Protein AF-A0A2N1D5E2-F1 (afdb_monomer)

Solvent-accessible surface area (backbone atoms only — not comparable to full-atom values): 12324 Å² total; per-residue (Å²): 135,84,84,81,78,77,74,75,80,72,68,40,68,62,44,32,48,41,48,74,71,46,48,61,67,73,67,53,55,64,90,32,39,70,42,97,81,56,65,83,73,91,59,52,59,43,38,60,72,61,19,52,58,55,44,52,80,39,30,37,74,66,47,43,50,51,48,55,51,51,51,53,50,51,50,48,28,70,73,66,73,57,79,89,82,89,76,57,68,72,57,53,54,50,51,50,56,49,26,61,74,47,69,44,62,99,81,50,61,67,56,52,50,55,49,64,75,59,52,77,86,43,64,81,74,39,76,84,46,58,87,72,62,72,70,82,72,92,68,55,75,71,55,49,52,55,49,53,49,41,68,35,58,89,37,60,67,63,44,52,51,51,50,51,52,53,51,48,53,49,51,50,38,51,50,56,61,61,70,54,86,60,104,63,95,44,72,66,59,49,49,51,45,48,48,56,52,50,34,57,74,70,74,99

Foldseek 3Di:
DDPPPPPPQFFDPLLLVCVVVVVLVVLADLVFFPDDPSDQDDADSGHVVRRLVSRVVTGDPVSSVRSVVVSVVSVVCVVLVDDDDDDDPVVLVVLQVLCVLLVPPNPPSLLSVVLVVDDPVCVVVCPVPPVVPPPPRSDDPVSVVSSVCSVCVVPVVVVVVVVVLVVVLVVQLVVQVVVPPDDDPDPVSSVVSSVVSVCVVVVD

Secondary structure (DSSP, 8-state):
------------HHHHHHHHTTHHHHH--GGGB-STTSPPPP--SS-HHHHHHHHHTTB-HHHHHHHHHHHHHHHHHHHHT-------HHHHHHHHHHHHHHT--TT-HHHHHHHHHS-GGGTTTGGGTTTT--------HHHHHHHHHHHGGG-HHHHHHHHHHHHHHHHHHHHHHHH--SS---HHHHHHHHHHHHHHHHT-

Structure (mmCIF, N/CA/C/O backbone):
data_AF-A0A2N1D5E2-F1
#
_entry.id   AF-A0A2N1D5E2-F1
#
loop_
_atom_site.group_PDB
_atom_site.id
_atom_site.type_symbol
_atom_site.label_atom_id
_atom_site.label_alt_id
_atom_site.label_comp_id
_atom_site.label_asym_id
_atom_site.label_entity_id
_atom_site.label_seq_id
_atom_site.pdbx_PDB_ins_code
_atom_site.Cartn_x
_atom_site.Cartn_y
_atom_site.Cartn_z
_atom_site.occupancy
_atom_site.B_iso_or_equiv
_atom_site.auth_seq_id
_atom_site.auth_comp_id
_atom_site.auth_asym_id
_atom_site.auth_atom_id
_atom_site.pdbx_PDB_model_num
ATOM 1 N N . MET A 1 1 ? -13.983 37.465 -26.933 1.00 38.09 1 MET A N 1
ATOM 2 C CA . MET A 1 1 ? -12.553 37.170 -26.693 1.00 38.09 1 MET A CA 1
ATOM 3 C C . MET A 1 1 ? -12.447 35.845 -25.957 1.00 38.09 1 MET A C 1
ATOM 5 O O . MET A 1 1 ? -13.059 35.693 -24.906 1.00 38.09 1 MET A O 1
ATOM 9 N N . ALA A 1 2 ? -11.779 34.861 -26.558 1.00 36.16 2 ALA A N 1
ATOM 10 C CA . ALA A 1 2 ? -11.662 33.508 -26.023 1.00 36.16 2 ALA A CA 1
ATOM 11 C C . ALA A 1 2 ? -10.785 33.489 -24.758 1.00 36.16 2 ALA A C 1
ATOM 13 O O . ALA A 1 2 ? -9.672 34.011 -24.764 1.00 36.16 2 ALA A O 1
ATOM 14 N N . LYS A 1 3 ? -11.278 32.878 -23.674 1.00 36.03 3 LYS A N 1
ATOM 15 C CA . LYS A 1 3 ? -10.482 32.593 -22.473 1.00 36.03 3 LYS A CA 1
ATOM 16 C C . LYS A 1 3 ? -9.485 31.477 -22.799 1.00 36.03 3 LYS A C 1
ATOM 18 O O . LYS A 1 3 ? -9.843 30.304 -22.789 1.00 36.03 3 LYS A O 1
ATOM 23 N N . SER A 1 4 ? -8.240 31.851 -23.082 1.00 40.06 4 SER A N 1
ATOM 24 C CA . SER A 1 4 ? -7.101 30.931 -23.069 1.00 40.06 4 SER A CA 1
ATOM 25 C C . SER A 1 4 ? -6.820 30.520 -21.623 1.00 40.06 4 SER A C 1
ATOM 27 O O . SER A 1 4 ? -6.159 31.235 -20.877 1.00 40.06 4 SER A O 1
ATOM 29 N N . THR A 1 5 ? -7.360 29.383 -21.191 1.00 40.47 5 THR A N 1
ATOM 30 C CA . THR A 1 5 ? -6.915 28.715 -19.963 1.00 40.47 5 THR A CA 1
ATOM 31 C C . THR A 1 5 ? -5.801 27.734 -20.311 1.00 40.47 5 THR A C 1
ATOM 33 O O . THR A 1 5 ? -6.001 26.518 -20.293 1.00 40.47 5 THR A O 1
ATOM 36 N N . SER A 1 6 ? -4.615 28.240 -20.638 1.00 41.59 6 SER A N 1
ATOM 37 C CA . SER A 1 6 ? -3.401 27.433 -20.553 1.00 41.59 6 SER A CA 1
ATOM 38 C C . SER A 1 6 ? -3.083 27.250 -19.070 1.00 41.59 6 SER A C 1
ATOM 40 O O . SER A 1 6 ? -2.433 28.091 -18.459 1.00 41.59 6 SER A O 1
ATOM 42 N N . LYS A 1 7 ? -3.594 26.173 -18.454 1.00 49.06 7 LYS A N 1
ATOM 43 C CA . LYS A 1 7 ? -3.063 25.696 -17.170 1.00 49.06 7 LYS A CA 1
ATOM 44 C C . LYS A 1 7 ? -1.579 25.415 -17.397 1.00 49.06 7 LYS A C 1
ATOM 46 O O . LYS A 1 7 ? -1.256 24.415 -18.038 1.00 49.06 7 LYS A O 1
ATOM 51 N N . GLU A 1 8 ? -0.707 26.302 -16.926 1.00 53.00 8 GLU A N 1
ATOM 52 C CA . GLU A 1 8 ? 0.729 26.040 -16.881 1.00 53.00 8 GLU A CA 1
ATOM 53 C C . GLU A 1 8 ? 0.934 24.694 -16.189 1.00 53.00 8 GLU A C 1
ATOM 55 O O . GLU A 1 8 ? 0.431 24.443 -15.089 1.00 53.00 8 GLU A O 1
ATOM 60 N N . ALA A 1 9 ? 1.569 23.767 -16.902 1.00 59.75 9 ALA A N 1
ATOM 61 C CA . ALA A 1 9 ? 1.850 22.456 -16.356 1.00 59.75 9 ALA A CA 1
ATOM 62 C C . ALA A 1 9 ? 2.836 22.654 -15.205 1.00 59.75 9 ALA A C 1
ATOM 64 O O . ALA A 1 9 ? 3.948 23.115 -15.431 1.00 59.75 9 ALA A O 1
ATOM 65 N N . GLN A 1 10 ? 2.433 22.337 -13.976 1.00 72.75 10 GLN A N 1
ATOM 66 C CA . GLN A 1 10 ? 3.369 22.328 -12.857 1.00 72.75 10 GLN A CA 1
ATOM 67 C C . GLN A 1 10 ? 4.341 21.143 -12.994 1.00 72.75 10 GLN A C 1
ATOM 69 O O . GLN A 1 10 ? 3.924 20.065 -13.443 1.00 72.75 10 GLN A O 1
ATOM 74 N N . PRO A 1 11 ? 5.620 21.322 -12.618 1.00 76.94 11 PRO A N 1
ATOM 75 C CA . PRO A 1 11 ? 6.599 20.243 -12.617 1.00 76.94 11 PRO A CA 1
ATOM 76 C C . PRO A 1 11 ? 6.187 19.150 -11.620 1.00 76.94 11 PRO A C 1
ATOM 78 O O . PRO A 1 11 ? 5.789 19.438 -10.491 1.00 76.94 11 PRO A O 1
ATOM 81 N N . ASP A 1 12 ? 6.267 17.883 -12.034 1.00 83.44 12 ASP A N 1
ATOM 82 C CA . ASP A 1 12 ? 5.942 16.749 -11.159 1.00 83.44 12 ASP A CA 1
ATOM 83 C C . ASP A 1 12 ? 7.207 16.349 -10.386 1.00 83.44 12 ASP A C 1
ATOM 85 O O . ASP A 1 12 ? 8.142 15.786 -10.953 1.00 83.44 12 ASP A O 1
ATOM 89 N N . GLN A 1 13 ? 7.253 16.643 -9.084 1.00 86.25 13 GLN A N 1
ATOM 90 C CA . GLN A 1 13 ? 8.420 16.352 -8.240 1.00 86.25 13 GLN A CA 1
ATOM 91 C C . GLN A 1 13 ? 8.778 14.857 -8.208 1.00 86.25 13 GLN A C 1
ATOM 93 O O . GLN A 1 13 ? 9.954 14.512 -8.094 1.00 86.25 13 GLN A O 1
ATOM 98 N N . HIS A 1 14 ? 7.793 13.960 -8.351 1.00 85.81 14 HIS A N 1
ATOM 99 C CA . HIS A 1 14 ? 8.064 12.525 -8.431 1.00 85.81 14 HIS A CA 1
ATOM 100 C C . HIS A 1 14 ? 8.706 12.150 -9.764 1.00 85.81 14 HIS A C 1
ATOM 102 O O . HIS A 1 14 ? 9.511 11.227 -9.800 1.0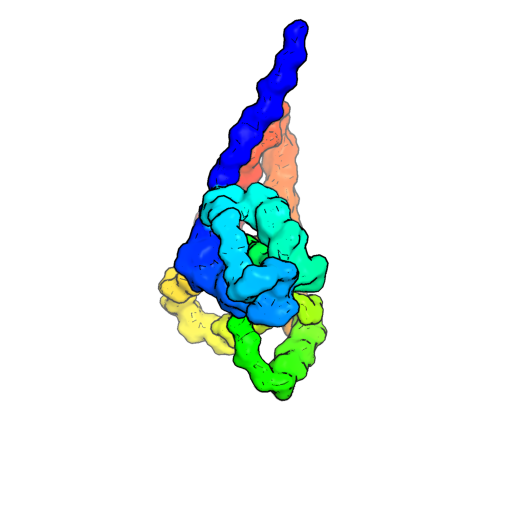0 85.81 14 HIS A O 1
ATOM 108 N N . TRP A 1 15 ? 8.369 12.854 -10.850 1.00 86.62 15 TRP A N 1
ATOM 109 C CA . TRP A 1 15 ? 9.019 12.667 -12.149 1.00 86.62 15 TRP A CA 1
ATOM 110 C C . TRP A 1 15 ? 10.467 13.144 -12.115 1.00 86.62 15 TRP A C 1
ATOM 112 O O . TRP A 1 15 ? 11.345 12.404 -12.538 1.00 86.62 15 TRP A O 1
ATOM 122 N N . VAL A 1 16 ? 10.718 14.323 -11.540 1.00 86.62 16 VAL A N 1
ATOM 123 C CA . VAL A 1 16 ? 12.083 14.847 -11.382 1.00 86.62 16 VAL A CA 1
ATOM 124 C C . VAL A 1 16 ? 12.951 13.838 -10.635 1.00 86.62 16 VAL A C 1
ATOM 126 O O . VAL A 1 16 ? 14.003 13.468 -11.136 1.00 86.62 16 VAL A O 1
ATOM 129 N N . ARG A 1 17 ? 12.483 13.317 -9.492 1.00 85.81 17 ARG A N 1
ATOM 130 C CA . ARG A 1 17 ? 13.213 12.276 -8.748 1.00 85.81 17 ARG A CA 1
ATOM 131 C C . ARG A 1 17 ? 13.391 10.992 -9.557 1.00 85.81 17 ARG A C 1
ATOM 133 O O . ARG A 1 17 ? 14.492 10.473 -9.618 1.00 85.81 17 ARG A O 1
ATOM 140 N N . PHE A 1 18 ? 12.349 10.529 -10.245 1.00 86.44 18 PHE A N 1
ATOM 141 C CA . PHE A 1 18 ? 12.419 9.334 -11.091 1.00 86.44 18 PHE A CA 1
ATOM 142 C C . PHE A 1 18 ? 13.479 9.444 -12.202 1.00 86.44 18 PHE A C 1
ATOM 144 O O . PHE A 1 18 ? 14.139 8.456 -12.519 1.00 86.44 18 PHE A O 1
ATOM 151 N N . VAL A 1 19 ? 13.651 10.636 -12.780 1.00 87.19 19 VAL A N 1
ATOM 152 C CA . VAL A 1 19 ? 14.685 10.924 -13.784 1.00 87.19 19 VAL A CA 1
ATOM 153 C C . VAL A 1 19 ? 16.063 11.061 -13.134 1.00 87.19 19 VAL A C 1
ATOM 155 O O . VAL A 1 19 ? 17.008 10.434 -13.596 1.00 87.19 19 VAL A O 1
ATOM 158 N N . THR A 1 20 ? 16.185 11.821 -12.041 1.00 86.44 20 THR A N 1
ATOM 159 C CA . THR A 1 20 ? 17.458 12.001 -11.318 1.00 86.44 20 THR A CA 1
ATOM 160 C C . THR A 1 20 ? 18.017 10.680 -10.783 1.00 86.44 20 THR A C 1
ATOM 162 O O . THR A 1 20 ? 19.227 10.476 -10.805 1.00 86.44 20 THR A O 1
ATOM 165 N N . ASP A 1 21 ? 17.147 9.759 -10.364 1.00 85.75 21 ASP A N 1
ATOM 166 C CA . ASP A 1 21 ? 17.510 8.416 -9.897 1.00 85.75 21 ASP A CA 1
ATOM 167 C C . ASP A 1 21 ? 17.947 7.477 -11.053 1.00 85.75 21 ASP A C 1
ATOM 169 O O . ASP A 1 21 ? 18.220 6.295 -10.824 1.00 85.75 21 ASP A O 1
ATOM 173 N N . GLY A 1 22 ? 17.975 7.959 -12.304 1.00 83.94 22 GLY A N 1
ATOM 174 C CA . GLY A 1 22 ? 18.380 7.196 -13.492 1.00 83.94 22 GLY A CA 1
ATOM 175 C C . GLY A 1 22 ? 17.428 6.049 -13.848 1.00 83.94 22 GLY A C 1
ATOM 176 O O . GLY A 1 22 ? 17.819 5.057 -14.472 1.00 83.94 22 GLY A O 1
ATOM 177 N N . LEU A 1 23 ? 16.170 6.114 -13.393 1.00 85.19 23 LEU A N 1
ATOM 178 C CA . LEU A 1 23 ? 15.225 5.009 -13.560 1.00 85.19 23 LEU A CA 1
ATOM 179 C C . LEU A 1 23 ? 14.693 4.910 -14.992 1.00 85.19 23 LEU A C 1
ATOM 181 O O . LEU A 1 23 ? 14.282 3.827 -15.406 1.00 85.19 23 LEU A O 1
ATOM 185 N N . VAL A 1 24 ? 14.709 6.002 -15.758 1.00 83.06 24 VAL A N 1
ATOM 186 C CA . VAL A 1 24 ? 14.301 5.989 -17.170 1.00 83.06 24 VAL A CA 1
ATOM 187 C C . VAL A 1 24 ? 15.263 5.123 -17.980 1.00 83.06 24 VAL A C 1
ATOM 189 O O . VAL A 1 24 ? 14.832 4.187 -18.651 1.00 83.06 24 VAL A O 1
ATOM 192 N N . GLU A 1 25 ? 16.559 5.372 -17.828 1.00 83.38 25 GLU A N 1
ATOM 193 C CA . GLU A 1 25 ? 17.650 4.660 -18.488 1.00 83.38 25 GLU A CA 1
ATOM 194 C C . GLU A 1 25 ? 17.711 3.200 -18.027 1.00 83.38 25 GLU A C 1
ATOM 196 O O . GLU A 1 25 ? 17.915 2.298 -18.832 1.00 83.38 25 GLU A O 1
ATOM 201 N N . LYS A 1 26 ? 17.442 2.935 -16.743 1.00 84.75 26 LYS A N 1
ATOM 202 C CA . LYS A 1 26 ? 17.396 1.572 -16.193 1.00 84.75 26 LYS A CA 1
ATOM 203 C C . LYS A 1 26 ? 16.292 0.697 -16.801 1.00 84.75 26 LYS A C 1
ATOM 205 O O . LYS A 1 26 ? 16.431 -0.527 -16.834 1.00 84.75 26 LYS A O 1
ATOM 210 N N . TYR A 1 27 ? 15.158 1.281 -17.192 1.00 83.38 27 TYR A N 1
ATOM 211 C CA . TYR A 1 27 ? 13.982 0.524 -17.646 1.00 83.38 27 TYR A CA 1
ATOM 212 C C . TYR A 1 27 ? 13.840 0.415 -19.167 1.00 83.38 27 TYR A C 1
ATOM 214 O O . TYR A 1 27 ? 12.961 -0.322 -19.626 1.00 83.38 27 TYR A O 1
ATOM 222 N N . ILE A 1 28 ? 14.682 1.110 -19.928 1.00 82.88 28 ILE A N 1
ATOM 223 C CA . ILE A 1 28 ? 14.738 1.041 -21.389 1.00 82.88 28 ILE A CA 1
ATOM 224 C C . ILE A 1 28 ? 15.921 0.149 -21.775 1.00 82.88 28 ILE A C 1
ATOM 226 O O . ILE A 1 28 ? 17.047 0.394 -21.352 1.00 82.88 28 ILE A O 1
ATOM 230 N N . LYS A 1 29 ? 15.678 -0.904 -22.561 1.00 81.31 29 LYS A N 1
ATOM 231 C CA . LYS A 1 29 ? 16.754 -1.717 -23.146 1.00 81.31 29 LYS A CA 1
ATOM 232 C C . LYS A 1 29 ? 17.204 -1.116 -24.476 1.00 81.31 29 LYS A C 1
ATOM 234 O O . LYS A 1 29 ? 16.457 -0.376 -25.103 1.00 81.31 29 LYS A O 1
ATOM 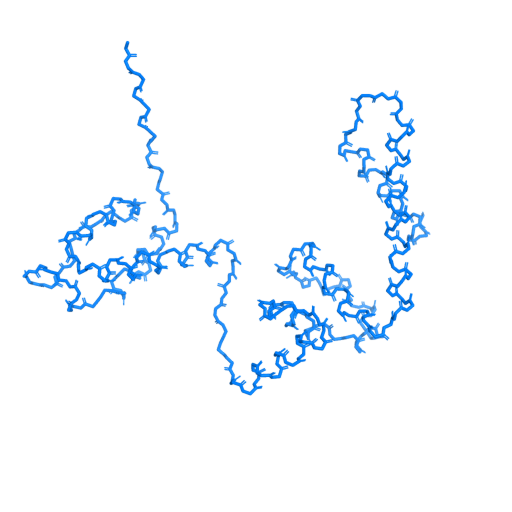239 N N . ILE A 1 30 ? 18.393 -1.489 -24.940 1.00 75.31 30 ILE A N 1
ATOM 240 C CA . ILE A 1 30 ? 18.907 -1.045 -26.245 1.00 75.31 30 ILE A CA 1
ATOM 241 C C . ILE A 1 30 ? 17.961 -1.488 -27.377 1.00 75.31 30 ILE A C 1
ATOM 243 O O . ILE A 1 30 ? 17.612 -0.678 -28.229 1.00 75.31 30 ILE A O 1
ATOM 247 N N . ASP A 1 31 ? 17.435 -2.716 -27.304 1.00 80.06 31 ASP A N 1
ATOM 248 C CA . ASP A 1 31 ? 16.474 -3.274 -28.276 1.00 80.06 31 ASP A CA 1
ATOM 249 C C . ASP A 1 31 ? 15.112 -2.556 -28.296 1.00 80.06 31 ASP A C 1
ATOM 251 O O . ASP A 1 31 ? 14.294 -2.765 -29.190 1.00 80.06 31 ASP A O 1
ATOM 255 N N . ASP A 1 32 ? 14.828 -1.732 -27.285 1.00 80.62 32 ASP A N 1
ATOM 256 C CA . ASP A 1 32 ? 13.575 -0.991 -27.184 1.00 80.62 32 ASP A CA 1
ATOM 257 C C . ASP A 1 32 ? 13.604 0.343 -27.946 1.00 80.62 32 ASP A C 1
ATOM 259 O O . ASP A 1 32 ? 12.577 1.028 -28.007 1.00 80.62 32 ASP A O 1
ATOM 263 N N . ILE A 1 33 ? 14.761 0.736 -28.481 1.00 82.31 33 ILE A N 1
ATOM 264 C CA . ILE A 1 33 ? 14.997 2.038 -29.102 1.00 82.31 33 ILE A CA 1
ATOM 265 C C . ILE A 1 33 ? 14.859 1.903 -30.620 1.00 82.31 33 ILE A C 1
ATOM 267 O O . ILE A 1 33 ? 15.524 1.091 -31.252 1.00 82.31 33 ILE A O 1
ATOM 271 N N . LEU A 1 34 ? 13.972 2.711 -31.203 1.00 78.94 34 LEU A N 1
ATOM 272 C CA . LEU A 1 34 ? 13.650 2.693 -32.633 1.00 78.94 34 LEU A CA 1
ATOM 273 C C . LEU A 1 34 ? 14.618 3.533 -33.484 1.00 78.94 34 LEU A C 1
ATOM 275 O O . LEU A 1 34 ? 14.579 3.443 -34.707 1.00 78.94 34 LEU A O 1
ATOM 279 N N . SER A 1 35 ? 15.436 4.389 -32.865 1.00 69.19 35 SER A N 1
ATOM 280 C CA . SER A 1 35 ? 16.397 5.257 -33.553 1.00 69.19 35 SER A CA 1
ATOM 281 C C . SER A 1 35 ? 17.680 4.513 -33.933 1.00 69.19 35 SER A C 1
ATOM 283 O O . SER A 1 35 ? 18.303 3.867 -33.086 1.00 69.19 35 SER A O 1
ATOM 285 N N . ASP A 1 36 ? 18.125 4.696 -35.181 1.00 56.91 36 ASP A N 1
ATOM 286 C CA . ASP A 1 36 ? 19.439 4.251 -35.658 1.00 56.91 36 ASP A CA 1
ATOM 287 C C . ASP A 1 36 ? 20.540 4.890 -34.797 1.00 56.91 36 ASP A C 1
ATOM 289 O O . ASP A 1 36 ? 20.779 6.096 -34.849 1.00 56.91 36 ASP A O 1
ATOM 293 N N . GLY A 1 37 ? 21.164 4.081 -33.938 1.00 61.81 37 GLY A N 1
ATOM 294 C CA . GLY A 1 37 ? 22.191 4.512 -32.983 1.00 61.81 37 GLY A CA 1
ATOM 295 C C . GLY A 1 37 ? 21.894 4.187 -31.517 1.00 61.81 37 GLY A C 1
ATOM 296 O O . GLY A 1 37 ? 22.763 4.399 -30.676 1.00 61.81 37 GLY A O 1
ATOM 297 N N . GLY A 1 38 ? 20.703 3.668 -31.186 1.00 63.47 38 GLY A N 1
ATOM 298 C CA . GLY A 1 38 ? 20.404 3.140 -29.844 1.00 63.47 38 GLY A CA 1
ATOM 299 C C . GLY A 1 38 ? 20.419 4.185 -28.720 1.00 63.47 38 GLY A C 1
ATOM 300 O O . GLY A 1 38 ? 20.527 3.830 -27.549 1.00 63.47 38 GLY A O 1
ATOM 301 N N . ALA A 1 39 ? 20.328 5.475 -29.057 1.00 71.50 39 ALA A N 1
ATOM 302 C CA . ALA A 1 39 ? 20.328 6.572 -28.094 1.00 71.50 39 ALA A CA 1
ATOM 303 C C . ALA A 1 39 ? 18.906 7.084 -27.823 1.00 71.50 39 ALA A C 1
ATOM 305 O O . ALA A 1 39 ? 18.107 7.282 -28.745 1.00 71.50 39 ALA A O 1
ATOM 306 N N . ILE A 1 40 ? 18.607 7.336 -26.545 1.00 75.06 40 ILE A N 1
ATOM 307 C CA . ILE A 1 40 ? 17.348 7.941 -26.102 1.00 75.06 40 ILE A CA 1
ATOM 308 C C . ILE A 1 40 ? 17.389 9.44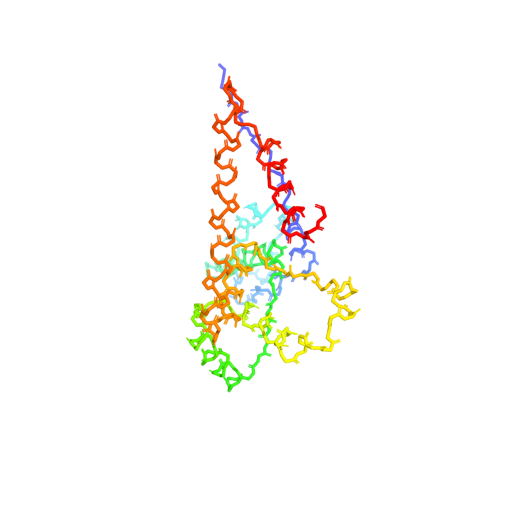0 -26.452 1.00 75.06 40 ILE A C 1
ATOM 310 O O . ILE A 1 40 ? 18.357 10.115 -26.096 1.00 75.06 40 ILE A O 1
ATOM 314 N N . PRO A 1 41 ? 16.366 9.995 -27.127 1.00 78.06 41 PRO A N 1
ATOM 315 C CA . PRO A 1 41 ? 16.337 11.417 -27.447 1.00 78.06 41 PRO A CA 1
ATOM 316 C C . PRO A 1 41 ? 16.229 12.267 -26.174 1.00 78.06 41 PRO A C 1
ATOM 318 O O . PRO A 1 41 ? 15.649 11.816 -25.181 1.00 78.06 41 PRO A O 1
ATOM 321 N N . PRO A 1 42 ? 16.699 13.526 -26.201 1.00 80.19 42 PRO A N 1
ATOM 322 C CA . PRO A 1 42 ? 16.539 14.431 -25.073 1.00 80.19 42 PRO A CA 1
ATOM 323 C C . PRO A 1 42 ? 15.053 14.588 -24.720 1.00 80.19 42 PRO A C 1
ATOM 325 O O . PRO A 1 42 ? 14.209 14.864 -25.576 1.00 80.19 42 PRO A O 1
ATOM 328 N N . TYR A 1 43 ? 14.728 14.397 -23.444 1.00 83.88 43 TYR A N 1
ATOM 329 C CA . TYR A 1 43 ? 13.368 14.463 -22.917 1.00 83.88 43 TYR A CA 1
ATOM 330 C C . TYR A 1 43 ? 13.288 15.435 -21.734 1.00 83.88 43 TYR A C 1
ATOM 332 O O . TYR A 1 43 ? 14.288 15.781 -21.108 1.00 83.88 43 TYR A O 1
ATOM 340 N N . SER A 1 44 ? 12.080 15.909 -21.417 1.00 83.50 44 SER A N 1
ATOM 341 C CA . SER A 1 44 ? 11.893 16.839 -20.298 1.00 83.50 44 SER A CA 1
ATOM 342 C C . SER A 1 44 ? 12.066 16.135 -18.947 1.00 83.50 44 SER A C 1
ATOM 344 O O . SER A 1 44 ? 11.253 15.292 -18.570 1.00 83.50 44 SER A O 1
ATOM 346 N N . GLY A 1 45 ? 13.064 16.536 -18.161 1.00 81.88 45 GLY A N 1
ATOM 347 C CA . GLY A 1 45 ? 13.246 16.039 -16.790 1.00 81.88 45 GLY A CA 1
ATOM 348 C C . GLY A 1 45 ? 12.190 16.532 -15.789 1.00 81.88 45 GLY A C 1
ATOM 349 O O . GLY A 1 45 ? 12.097 16.010 -14.686 1.00 81.88 45 GLY A O 1
ATOM 350 N N . GLN A 1 46 ? 11.370 17.521 -16.159 1.00 82.69 46 GLN A N 1
ATOM 351 C CA . GLN A 1 46 ? 10.430 18.186 -15.244 1.00 82.69 46 GLN A CA 1
ATOM 352 C C . GLN A 1 46 ? 8.961 17.867 -15.546 1.00 82.69 46 GLN A C 1
ATOM 354 O O . GLN A 1 46 ? 8.132 17.817 -14.633 1.00 82.69 46 GLN A O 1
ATOM 359 N N . PHE A 1 47 ? 8.629 17.612 -16.816 1.00 85.31 47 PHE A N 1
ATOM 360 C CA . PHE A 1 47 ? 7.248 17.444 -17.263 1.00 85.31 47 PHE A CA 1
ATOM 361 C C . PHE A 1 47 ? 6.996 16.033 -17.813 1.00 85.31 47 PHE A C 1
ATOM 363 O O . PHE A 1 47 ? 7.260 15.776 -18.992 1.00 85.31 47 PHE A O 1
ATOM 370 N N . PRO A 1 48 ? 6.381 15.123 -17.030 1.00 84.38 48 PRO A N 1
ATOM 371 C CA . PRO A 1 48 ? 6.208 13.725 -17.432 1.00 84.38 48 PRO A CA 1
ATOM 372 C C . PRO A 1 48 ? 5.374 13.569 -18.708 1.00 84.38 48 PRO A C 1
ATOM 374 O O . PRO A 1 48 ? 5.640 12.696 -19.523 1.00 84.38 48 PRO A O 1
ATOM 377 N N . LYS A 1 49 ? 4.369 14.428 -18.934 1.00 84.44 49 LYS A N 1
ATOM 378 C CA . LYS A 1 49 ? 3.540 14.369 -20.153 1.00 84.44 49 LYS A CA 1
ATOM 379 C C . LYS A 1 49 ? 4.324 14.732 -21.414 1.00 84.44 49 LYS A C 1
ATOM 381 O O . LYS A 1 49 ? 4.107 14.119 -22.456 1.00 84.44 49 LYS A O 1
ATOM 386 N N . GLN A 1 50 ? 5.202 15.730 -21.323 1.00 83.19 50 GLN A N 1
ATOM 387 C CA . GLN A 1 50 ? 6.045 16.141 -22.445 1.00 83.19 50 GLN A CA 1
ATOM 388 C C . GLN A 1 50 ? 7.121 15.085 -22.703 1.00 83.19 50 GLN A C 1
ATOM 390 O O . GLN A 1 50 ? 7.277 14.663 -23.843 1.00 83.19 50 GLN A O 1
ATOM 395 N N . ALA A 1 51 ? 7.758 14.581 -21.642 1.00 83.31 51 ALA A N 1
ATOM 396 C CA . ALA A 1 51 ? 8.748 13.513 -21.727 1.00 83.31 51 ALA A CA 1
ATOM 397 C C . ALA A 1 51 ? 8.180 12.218 -22.323 1.00 83.31 51 ALA A C 1
ATOM 399 O O . ALA A 1 51 ? 8.759 11.645 -23.234 1.00 83.31 51 ALA A O 1
ATOM 400 N N . MET A 1 52 ? 7.002 11.770 -21.884 1.00 84.62 52 MET A N 1
ATOM 401 C CA . MET A 1 52 ? 6.374 10.567 -22.444 1.00 84.62 52 MET A CA 1
ATOM 402 C C . MET A 1 52 ? 5.979 10.761 -23.913 1.00 84.62 52 MET A C 1
ATOM 404 O O . MET A 1 52 ? 6.056 9.823 -24.699 1.00 84.62 52 MET A O 1
ATOM 408 N N . LYS A 1 53 ? 5.605 11.982 -24.322 1.00 86.06 53 LYS A N 1
ATOM 409 C CA . LYS A 1 53 ? 5.306 12.286 -25.728 1.00 86.06 53 LYS A CA 1
ATOM 410 C C . LYS A 1 53 ? 6.558 12.214 -26.607 1.00 86.06 53 LYS A C 1
ATOM 412 O O . LYS A 1 53 ? 6.466 11.653 -27.693 1.00 86.06 53 LYS A O 1
ATOM 417 N N . THR A 1 54 ? 7.696 12.745 -26.150 1.00 83.75 54 THR A N 1
ATOM 418 C CA . THR A 1 54 ? 8.973 12.668 -26.884 1.00 83.75 54 THR A CA 1
ATOM 419 C C . THR A 1 54 ? 9.536 11.248 -26.900 1.00 83.75 54 THR A C 1
ATOM 421 O O . THR A 1 54 ? 10.036 10.791 -27.922 1.00 83.75 54 THR A O 1
ATOM 424 N N . LEU A 1 55 ? 9.391 10.508 -25.800 1.00 83.50 55 LEU A N 1
ATOM 425 C CA . LEU A 1 55 ? 9.829 9.114 -25.707 1.00 83.50 55 LEU A CA 1
ATOM 426 C C . LEU A 1 55 ? 8.959 8.169 -26.548 1.00 83.50 55 LEU A C 1
ATOM 428 O O . LEU A 1 55 ? 9.462 7.176 -27.063 1.00 83.50 55 LEU A O 1
ATOM 432 N N . LYS A 1 56 ? 7.673 8.481 -26.758 1.00 84.50 56 LYS A N 1
ATOM 433 C CA . LYS A 1 56 ? 6.769 7.667 -27.586 1.00 84.50 56 LYS A CA 1
ATOM 434 C C . LYS A 1 56 ? 7.224 7.543 -29.045 1.00 84.50 56 LYS A C 1
ATOM 436 O O . LYS A 1 56 ? 6.951 6.519 -29.657 1.00 84.50 56 LYS A O 1
ATOM 441 N N . SER A 1 57 ? 7.870 8.564 -29.609 1.00 82.06 57 SER A N 1
ATOM 442 C CA . SER A 1 57 ? 8.362 8.521 -30.995 1.00 82.06 57 SER A CA 1
ATOM 443 C C . SER A 1 57 ? 9.685 7.772 -31.160 1.00 82.06 57 SER A C 1
ATOM 445 O O . SER A 1 57 ? 10.020 7.416 -32.281 1.00 82.06 57 SER A O 1
ATOM 447 N N . ALA A 1 58 ? 10.428 7.543 -30.075 1.00 81.12 58 ALA A N 1
ATOM 448 C CA . ALA A 1 58 ? 11.751 6.917 -30.122 1.00 81.12 58 ALA A CA 1
ATOM 449 C C . ALA A 1 58 ? 11.806 5.515 -29.504 1.00 81.12 58 ALA A C 1
ATOM 451 O O . ALA A 1 58 ? 12.797 4.815 -29.679 1.00 81.12 58 ALA A O 1
ATOM 452 N N . LEU A 1 59 ? 10.765 5.099 -28.783 1.00 83.38 59 LEU A N 1
ATOM 453 C CA . LEU A 1 59 ? 10.685 3.790 -28.143 1.00 83.38 59 LEU A CA 1
ATOM 454 C C . LEU A 1 59 ? 9.646 2.902 -28.816 1.00 83.38 59 LEU A C 1
ATOM 456 O O . LEU A 1 59 ? 8.623 3.381 -29.313 1.00 83.38 59 LEU A O 1
ATOM 460 N N . THR A 1 60 ? 9.851 1.590 -28.725 1.00 86.19 60 THR A N 1
ATOM 461 C CA . THR A 1 60 ? 8.810 0.621 -29.065 1.00 86.19 60 THR A CA 1
ATOM 462 C C . THR A 1 60 ? 7.545 0.870 -28.222 1.00 86.19 60 THR A C 1
ATOM 464 O O . THR A 1 60 ? 7.625 1.311 -27.063 1.00 86.19 60 THR A O 1
ATOM 467 N N . PRO A 1 61 ? 6.345 0.568 -28.757 1.00 85.12 61 PRO A N 1
ATOM 468 C CA . PRO A 1 61 ? 5.090 0.735 -28.020 1.00 85.12 61 PRO A CA 1
ATOM 469 C C . PRO A 1 61 ? 5.085 0.019 -26.661 1.00 85.12 61 PRO A C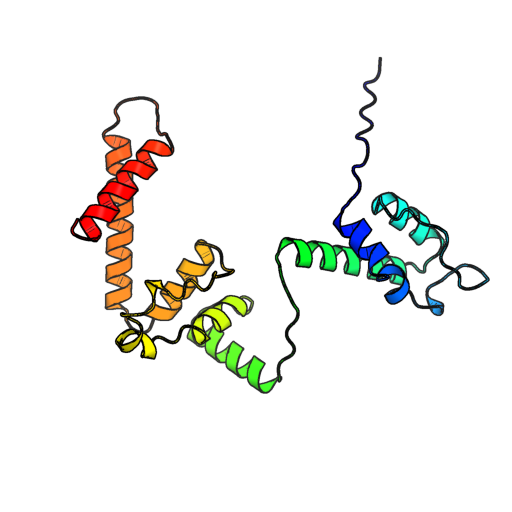 1
ATOM 471 O O . PRO A 1 61 ? 4.561 0.551 -25.675 1.00 85.12 61 PRO A O 1
ATOM 474 N N . ASP A 1 62 ? 5.716 -1.155 -26.591 1.00 85.31 62 ASP A N 1
ATOM 475 C CA . ASP A 1 62 ? 5.827 -1.952 -25.371 1.00 85.31 62 ASP A CA 1
ATOM 476 C C . ASP A 1 62 ? 6.749 -1.308 -24.338 1.00 85.31 62 ASP A C 1
ATOM 478 O O . ASP A 1 62 ? 6.387 -1.222 -23.161 1.00 85.31 62 ASP A O 1
ATOM 482 N N . ALA A 1 63 ? 7.906 -0.791 -24.752 1.00 84.12 63 ALA A N 1
ATOM 483 C CA . ALA A 1 63 ? 8.824 -0.099 -23.856 1.00 84.12 63 ALA A CA 1
ATOM 484 C C . ALA A 1 63 ? 8.211 1.179 -23.281 1.00 84.12 63 ALA A C 1
ATOM 486 O O . ALA A 1 63 ? 8.253 1.398 -22.067 1.00 84.12 63 ALA A O 1
ATOM 487 N N . HIS A 1 64 ? 7.531 1.966 -24.118 1.00 87.19 64 HIS A N 1
ATOM 488 C CA . HIS A 1 64 ? 6.792 3.142 -23.666 1.00 87.19 64 HIS A CA 1
ATOM 489 C C . HIS A 1 64 ? 5.690 2.770 -22.651 1.00 87.19 64 HIS A C 1
ATOM 491 O O . HIS A 1 64 ? 5.519 3.442 -21.623 1.00 87.19 64 HIS A O 1
ATOM 497 N N . ARG A 1 65 ? 4.954 1.672 -22.890 1.00 87.56 65 ARG A N 1
ATOM 498 C CA . ARG A 1 65 ? 3.929 1.169 -21.958 1.00 87.56 65 ARG A CA 1
ATOM 499 C C . ARG A 1 65 ? 4.540 0.716 -20.631 1.00 87.56 65 ARG A C 1
ATOM 501 O O . ARG A 1 65 ? 4.005 1.065 -19.575 1.00 87.56 65 ARG A O 1
ATOM 508 N N . ARG A 1 66 ? 5.658 -0.019 -20.662 1.00 87.81 66 ARG A N 1
ATOM 509 C CA . ARG A 1 66 ? 6.384 -0.456 -19.457 1.00 87.81 66 ARG A CA 1
ATOM 510 C C . ARG A 1 66 ? 6.877 0.735 -18.646 1.00 87.81 66 ARG A C 1
ATOM 512 O O . ARG A 1 66 ? 6.593 0.792 -17.451 1.00 87.81 66 ARG A O 1
ATOM 519 N N . LEU A 1 67 ? 7.540 1.701 -19.281 1.00 87.62 67 LEU A N 1
ATOM 520 C CA . LEU A 1 67 ? 8.057 2.902 -18.622 1.00 87.62 67 LEU A CA 1
ATOM 521 C C . LEU A 1 67 ? 6.932 3.703 -17.951 1.00 87.62 67 LEU A C 1
ATOM 523 O O . LEU A 1 67 ? 7.020 4.037 -16.768 1.00 87.62 67 LEU A O 1
ATOM 527 N N . SER A 1 68 ? 5.826 3.925 -18.668 1.00 87.44 68 SER A N 1
ATOM 528 C CA . SER A 1 68 ? 4.633 4.581 -18.119 1.00 87.44 68 SER A CA 1
ATOM 529 C C . SER A 1 68 ? 4.077 3.845 -16.893 1.00 87.44 68 SER A C 1
ATOM 531 O O . SER A 1 68 ? 3.709 4.473 -15.899 1.00 87.44 68 SER A O 1
ATOM 533 N N . GLY A 1 69 ? 4.023 2.510 -16.938 1.00 87.94 69 GLY A N 1
ATOM 534 C CA . GLY A 1 69 ? 3.598 1.683 -15.807 1.00 87.94 69 GLY A CA 1
ATOM 535 C C . GLY A 1 69 ? 4.541 1.787 -14.605 1.00 87.94 69 GLY A C 1
ATOM 536 O O . GLY A 1 69 ? 4.080 1.913 -13.470 1.00 87.94 69 GLY A O 1
ATOM 537 N N . ARG A 1 70 ? 5.858 1.799 -14.844 1.00 88.56 70 ARG A N 1
ATOM 538 C CA . ARG A 1 70 ? 6.881 1.941 -13.795 1.00 88.56 70 ARG A CA 1
ATOM 539 C C . ARG A 1 70 ? 6.803 3.295 -13.104 1.00 88.56 70 ARG A C 1
ATOM 541 O O . ARG A 1 70 ? 6.794 3.324 -11.876 1.00 88.56 70 ARG A O 1
ATOM 548 N N . PHE A 1 71 ? 6.649 4.382 -13.857 1.00 88.25 71 PHE A N 1
ATOM 549 C CA . PHE A 1 71 ? 6.477 5.708 -13.266 1.00 88.25 71 PHE A CA 1
ATOM 550 C C . PHE A 1 71 ? 5.191 5.804 -12.430 1.00 88.25 71 PHE A C 1
ATOM 552 O O . PHE A 1 71 ? 5.219 6.306 -11.307 1.00 88.25 71 PHE A O 1
ATOM 559 N N . ARG A 1 72 ? 4.066 5.258 -12.920 1.00 87.50 72 ARG A N 1
ATOM 560 C CA . ARG A 1 72 ? 2.814 5.200 -12.141 1.00 87.50 72 ARG A CA 1
ATOM 561 C C . ARG A 1 72 ? 2.995 4.441 -10.828 1.00 87.50 72 ARG A C 1
ATOM 563 O O . ARG A 1 72 ? 2.537 4.922 -9.795 1.00 87.50 72 ARG A O 1
ATOM 570 N N . LYS A 1 73 ? 3.685 3.294 -10.861 1.00 87.56 73 LYS A N 1
ATOM 571 C CA . LYS A 1 73 ? 3.996 2.512 -9.659 1.00 87.56 73 LYS A CA 1
ATOM 572 C C . LYS A 1 73 ? 4.896 3.292 -8.698 1.00 87.56 73 LYS A C 1
ATOM 574 O O . LYS A 1 73 ? 4.576 3.356 -7.521 1.00 87.56 73 LYS A O 1
ATOM 579 N N . TYR A 1 74 ? 5.962 3.928 -9.189 1.00 87.00 74 TYR A N 1
ATOM 580 C CA . TYR A 1 74 ? 6.860 4.752 -8.369 1.00 87.00 74 TYR A CA 1
ATOM 581 C C . TYR A 1 74 ? 6.108 5.890 -7.672 1.00 87.00 74 TYR A C 1
ATOM 583 O O . TYR A 1 74 ? 6.213 6.059 -6.461 1.00 87.00 74 TYR A O 1
ATOM 591 N N . LYS A 1 75 ? 5.278 6.625 -8.421 1.00 87.69 75 LYS A N 1
ATOM 592 C CA . LYS A 1 75 ? 4.450 7.705 -7.877 1.00 87.69 75 LYS A CA 1
ATOM 593 C C . LYS A 1 75 ? 3.472 7.202 -6.814 1.00 87.69 75 LYS A C 1
ATOM 595 O O . LYS A 1 75 ? 3.298 7.854 -5.789 1.00 87.69 75 LYS A O 1
ATOM 600 N N . TYR A 1 76 ? 2.844 6.051 -7.051 1.00 84.25 76 TYR A N 1
ATOM 601 C CA . TYR A 1 76 ? 1.967 5.416 -6.072 1.00 84.25 76 TYR A CA 1
ATOM 602 C C . TYR A 1 76 ? 2.734 5.035 -4.799 1.00 84.25 76 TYR A C 1
ATOM 604 O O . TYR A 1 76 ? 2.342 5.441 -3.709 1.00 84.25 76 TYR A O 1
ATOM 612 N N . SER A 1 77 ? 3.863 4.337 -4.930 1.00 81.50 77 SER A N 1
ATOM 613 C CA . SER A 1 77 ? 4.656 3.903 -3.780 1.00 81.50 77 SER A CA 1
ATOM 614 C C . SER A 1 77 ? 5.214 5.065 -2.966 1.00 81.50 77 SER A C 1
ATOM 616 O O . SER A 1 77 ? 5.170 5.008 -1.745 1.00 81.50 77 SER A O 1
ATOM 618 N N . ALA A 1 78 ? 5.650 6.145 -3.617 1.00 83.12 78 ALA A N 1
ATOM 619 C CA . ALA A 1 78 ? 6.109 7.351 -2.932 1.00 83.12 78 ALA A CA 1
ATOM 620 C C . ALA A 1 78 ? 4.983 8.086 -2.186 1.00 83.12 78 ALA A C 1
ATOM 622 O O . ALA A 1 78 ? 5.237 8.724 -1.172 1.00 83.12 78 ALA A O 1
ATOM 623 N N . LYS A 1 79 ? 3.740 8.017 -2.679 1.00 82.50 79 LYS A N 1
ATOM 624 C CA . LYS A 1 79 ? 2.579 8.630 -2.017 1.00 82.50 79 LYS A CA 1
ATOM 625 C C . LYS A 1 79 ? 2.089 7.810 -0.820 1.00 82.50 79 LYS A C 1
ATOM 627 O O . LYS A 1 79 ? 1.622 8.384 0.156 1.00 82.50 79 LYS A O 1
ATOM 632 N N . HIS A 1 80 ? 2.151 6.488 -0.929 1.00 78.12 80 HIS A N 1
ATOM 633 C CA . HIS A 1 80 ? 1.588 5.553 0.045 1.00 78.12 80 HIS A CA 1
ATOM 634 C C . HIS A 1 80 ? 2.651 4.879 0.928 1.00 78.12 80 HIS A C 1
ATOM 636 O O . HIS A 1 80 ? 2.321 3.959 1.663 1.00 78.12 80 HIS A O 1
ATOM 642 N N . ASN A 1 81 ? 3.918 5.305 0.844 1.00 76.69 81 ASN A N 1
ATOM 643 C CA . ASN A 1 81 ? 5.063 4.724 1.558 1.00 76.69 81 ASN A CA 1
ATOM 644 C C . ASN A 1 81 ? 5.166 3.188 1.452 1.00 76.69 81 ASN A C 1
ATOM 646 O O . ASN A 1 81 ? 5.667 2.524 2.355 1.00 76.69 81 ASN A O 1
ATOM 650 N N . THR A 1 82 ? 4.710 2.604 0.340 1.00 76.19 82 THR A N 1
ATOM 651 C CA . THR A 1 82 ? 4.723 1.146 0.159 1.00 76.19 82 THR A CA 1
ATOM 652 C C . THR A 1 82 ? 6.096 0.668 -0.303 1.00 76.19 82 THR A C 1
ATOM 654 O O . THR A 1 82 ? 6.626 1.200 -1.284 1.00 76.19 82 THR A O 1
ATOM 657 N N . THR A 1 83 ? 6.602 -0.405 0.297 1.00 77.31 83 THR A N 1
ATOM 658 C CA . THR A 1 83 ? 7.861 -1.064 -0.085 1.00 77.31 83 THR A CA 1
ATOM 659 C C . THR A 1 83 ? 7.614 -2.516 -0.497 1.00 77.31 83 THR A C 1
ATOM 661 O O . THR A 1 83 ? 6.604 -3.116 -0.146 1.00 77.31 83 THR A O 1
ATOM 664 N N . THR A 1 84 ? 8.512 -3.087 -1.307 1.00 79.06 84 THR A N 1
ATOM 665 C CA . THR A 1 84 ? 8.471 -4.519 -1.650 1.00 79.06 84 THR A CA 1
ATOM 666 C C . THR A 1 84 ? 9.269 -5.317 -0.625 1.00 79.06 84 THR A C 1
ATOM 668 O O . THR A 1 84 ? 10.450 -5.042 -0.429 1.00 79.06 84 THR A O 1
ATOM 671 N N . LEU A 1 85 ? 8.636 -6.316 -0.014 1.00 81.94 85 LEU A N 1
ATOM 672 C CA . LEU A 1 85 ? 9.272 -7.276 0.883 1.00 81.94 85 LEU A CA 1
ATOM 673 C C . LEU A 1 85 ? 9.406 -8.627 0.167 1.00 81.94 85 LEU A C 1
ATOM 675 O O . LEU A 1 85 ? 8.428 -9.143 -0.371 1.00 81.94 85 LEU A O 1
ATOM 679 N N . THR A 1 86 ? 10.604 -9.209 0.173 1.00 84.25 86 THR A N 1
ATOM 680 C CA . THR A 1 86 ? 10.829 -10.570 -0.335 1.00 84.25 86 THR A CA 1
ATOM 681 C C . THR A 1 86 ? 10.743 -11.555 0.825 1.00 84.25 86 THR A C 1
ATOM 683 O O . THR A 1 86 ? 11.508 -11.450 1.780 1.00 84.25 86 THR A O 1
ATOM 686 N N . ILE A 1 87 ? 9.842 -12.532 0.732 1.00 85.44 87 ILE A N 1
ATOM 687 C CA . ILE A 1 87 ? 9.672 -13.600 1.725 1.00 85.44 87 ILE A CA 1
ATOM 688 C C . ILE A 1 87 ? 9.659 -14.970 1.045 1.00 85.44 87 ILE A C 1
ATOM 690 O O . ILE A 1 87 ? 9.404 -15.075 -0.154 1.00 85.44 87 ILE A O 1
ATOM 694 N N . LYS A 1 88 ? 9.936 -16.028 1.814 1.00 90.56 88 LYS A N 1
ATOM 695 C CA . LYS A 1 88 ? 9.815 -17.413 1.337 1.00 90.56 88 LYS A CA 1
ATOM 696 C C . LYS A 1 88 ? 8.349 -17.755 1.056 1.00 90.56 88 LYS A C 1
ATOM 698 O O . LYS A 1 88 ? 7.466 -17.290 1.779 1.00 90.56 88 LYS A O 1
ATOM 703 N N . ASP A 1 89 ? 8.105 -18.620 0.072 1.00 86.50 89 ASP A N 1
ATOM 704 C CA . ASP A 1 89 ? 6.741 -19.043 -0.281 1.00 86.50 89 ASP A CA 1
ATOM 705 C C . ASP A 1 89 ? 6.035 -19.745 0.891 1.00 86.50 89 ASP A C 1
ATOM 707 O O . ASP A 1 89 ? 4.886 -19.442 1.200 1.00 86.50 89 ASP A O 1
ATOM 711 N N . GLU A 1 90 ? 6.756 -20.577 1.650 1.00 86.06 90 GLU A N 1
ATOM 712 C CA . GLU A 1 90 ? 6.235 -21.203 2.874 1.00 86.06 90 GLU A CA 1
ATOM 713 C C . GLU A 1 90 ? 5.742 -20.169 3.901 1.00 86.06 90 GLU A C 1
ATOM 715 O O . GLU A 1 90 ? 4.693 -20.344 4.525 1.00 86.06 90 GLU A O 1
ATOM 720 N N . THR A 1 91 ? 6.476 -19.064 4.071 1.00 81.19 91 THR A N 1
ATOM 721 C CA . THR A 1 91 ? 6.085 -17.970 4.970 1.00 81.19 91 THR A CA 1
ATOM 722 C C . THR A 1 91 ? 4.836 -17.265 4.451 1.00 81.19 91 THR A C 1
ATOM 724 O O . THR A 1 91 ? 3.932 -16.976 5.234 1.00 81.19 91 THR A O 1
ATOM 727 N N . LEU A 1 92 ? 4.738 -17.041 3.137 1.00 84.75 92 LEU A N 1
ATOM 728 C CA . LEU A 1 92 ? 3.551 -16.455 2.514 1.00 84.75 92 LEU A CA 1
ATOM 729 C C . LEU A 1 92 ? 2.313 -17.344 2.705 1.00 84.75 92 LEU A C 1
ATOM 731 O O . LEU A 1 92 ? 1.242 -16.838 3.033 1.00 84.75 92 LEU A O 1
ATOM 735 N N . GLN A 1 93 ? 2.447 -18.663 2.553 1.00 82.38 93 GLN A N 1
ATOM 736 C CA . GLN A 1 93 ? 1.349 -19.608 2.785 1.00 82.38 93 GLN A CA 1
ATOM 737 C C . GLN A 1 93 ? 0.874 -19.589 4.245 1.00 82.38 93 GLN A C 1
ATOM 739 O O . GLN A 1 93 ? -0.330 -19.585 4.505 1.00 82.38 93 GLN A O 1
ATOM 744 N N . ARG A 1 94 ? 1.801 -19.500 5.208 1.00 78.69 94 ARG A N 1
ATOM 745 C CA . ARG A 1 94 ? 1.454 -19.344 6.632 1.00 78.69 94 ARG A CA 1
ATOM 746 C C . ARG A 1 94 ? 0.741 -18.022 6.906 1.00 78.69 94 ARG A C 1
ATOM 748 O O . ARG A 1 94 ? -0.256 -18.022 7.623 1.00 78.69 94 ARG A O 1
ATOM 755 N N . LEU A 1 95 ? 1.203 -16.919 6.311 1.00 81.00 95 LEU A N 1
ATOM 756 C CA . LEU A 1 95 ? 0.541 -15.616 6.428 1.00 81.00 95 LEU A CA 1
ATOM 757 C C . LEU A 1 95 ? -0.883 -15.657 5.867 1.00 81.00 95 LEU A C 1
ATOM 759 O O . LEU A 1 95 ? -1.790 -15.159 6.523 1.00 81.00 95 LEU A O 1
ATOM 763 N N . LYS A 1 96 ? -1.104 -16.315 4.722 1.00 81.25 96 LYS A N 1
ATOM 764 C CA . LYS A 1 96 ? -2.450 -16.537 4.162 1.00 81.25 96 LYS A CA 1
ATOM 765 C C . LYS A 1 96 ? -3.345 -17.332 5.113 1.00 81.25 96 LYS A C 1
ATOM 767 O O . LYS A 1 96 ? -4.452 -16.905 5.413 1.00 81.25 96 LYS A O 1
ATOM 772 N N . ALA A 1 97 ? -2.839 -18.431 5.673 1.00 78.00 97 ALA A N 1
ATOM 773 C CA . ALA A 1 97 ? -3.600 -19.227 6.635 1.00 78.00 97 ALA A CA 1
ATOM 774 C C . ALA A 1 97 ? -3.968 -18.431 7.904 1.00 78.00 97 ALA A C 1
ATOM 776 O O . ALA A 1 97 ? -5.040 -18.633 8.479 1.00 78.00 97 ALA A O 1
ATOM 777 N N . ILE A 1 98 ? -3.092 -17.525 8.351 1.00 72.12 98 ILE A N 1
ATOM 778 C CA . ILE A 1 98 ? -3.373 -16.606 9.462 1.00 72.12 98 ILE A CA 1
ATOM 779 C C . ILE A 1 98 ? -4.405 -15.551 9.040 1.00 72.12 98 ILE A C 1
ATOM 781 O O . ILE A 1 98 ? -5.339 -15.309 9.802 1.00 72.12 98 ILE A O 1
ATOM 785 N N . ALA A 1 99 ? -4.296 -14.990 7.831 1.00 73.88 99 ALA A N 1
ATOM 786 C CA . ALA A 1 99 ? -5.270 -14.060 7.249 1.00 73.88 99 ALA A CA 1
ATOM 787 C C . ALA A 1 99 ? -6.691 -14.637 7.296 1.00 73.88 99 ALA A C 1
ATOM 789 O O . ALA A 1 99 ? -7.598 -14.045 7.887 1.00 73.88 99 ALA A O 1
ATOM 790 N N . ASP A 1 100 ? -6.850 -15.853 6.768 1.00 73.50 100 ASP A N 1
ATOM 791 C CA . ASP A 1 100 ? -8.122 -16.572 6.698 1.00 73.50 100 ASP A CA 1
ATOM 792 C C . ASP A 1 100 ? -8.692 -16.831 8.097 1.00 73.50 100 ASP A C 1
ATOM 794 O O . ASP A 1 100 ? -9.864 -16.554 8.394 1.00 73.50 100 ASP A O 1
ATOM 798 N N . LYS A 1 101 ? -7.836 -17.302 9.014 1.00 68.56 101 LYS A N 1
ATOM 799 C CA . LYS A 1 101 ? -8.209 -17.523 10.417 1.00 68.56 101 LYS A CA 1
ATOM 800 C C . LYS A 1 101 ? -8.610 -16.233 11.116 1.00 68.56 101 LYS A C 1
ATOM 802 O O . LYS A 1 101 ? -9.532 -16.275 11.927 1.00 68.56 101 LYS A O 1
ATOM 807 N N . ALA A 1 102 ? -7.990 -15.108 10.779 1.00 64.88 102 ALA A N 1
ATOM 808 C CA . ALA A 1 102 ? -8.298 -13.789 11.315 1.00 64.88 102 ALA A CA 1
ATOM 809 C C . ALA A 1 102 ? -9.481 -13.104 10.601 1.00 64.88 102 ALA A C 1
ATOM 811 O O . ALA A 1 102 ? -10.069 -12.190 11.175 1.00 64.88 102 ALA A O 1
ATOM 812 N N . ARG A 1 103 ? -9.939 -13.615 9.439 1.00 67.25 103 ARG A N 1
ATOM 813 C CA . ARG A 1 103 ? -10.883 -12.934 8.516 1.00 67.25 103 ARG A CA 1
ATOM 814 C C . ARG A 1 103 ? -10.362 -11.555 8.083 1.00 67.25 103 ARG A C 1
ATOM 816 O O . ARG A 1 103 ? -11.147 -10.654 7.796 1.00 67.25 103 ARG A O 1
ATOM 823 N N . LEU A 1 104 ? -9.044 -11.395 8.049 1.00 68.25 104 LEU A N 1
ATOM 824 C CA . LEU A 1 104 ? -8.403 -10.265 7.396 1.00 68.25 104 LEU A CA 1
ATOM 825 C C . LEU A 1 104 ? -8.345 -10.645 5.915 1.00 68.25 104 LEU A C 1
ATOM 827 O O . LEU A 1 104 ? -7.840 -11.715 5.586 1.00 68.25 104 LEU A O 1
ATOM 831 N N . GLY A 1 105 ? -8.964 -9.850 5.040 1.00 62.59 105 GLY A N 1
ATOM 832 C CA . GLY A 1 105 ? -9.034 -10.174 3.612 1.00 62.59 105 GLY A CA 1
ATOM 833 C C . GLY A 1 105 ? -7.647 -10.446 3.014 1.00 62.59 105 GLY A C 1
ATOM 834 O O . GLY A 1 105 ? -6.651 -9.897 3.483 1.00 62.59 105 GLY A O 1
ATOM 835 N N . ASN A 1 106 ? -7.594 -11.258 1.954 1.00 61.94 106 ASN A N 1
ATOM 836 C CA . ASN A 1 106 ? -6.365 -11.790 1.335 1.00 61.94 106 ASN A CA 1
ATOM 837 C C . ASN A 1 106 ? -5.335 -10.747 0.849 1.00 61.94 106 ASN A C 1
ATOM 839 O O . ASN A 1 106 ? -4.253 -11.127 0.398 1.00 61.94 106 ASN A O 1
ATOM 843 N N . GLU A 1 107 ? -5.665 -9.457 0.910 1.00 60.16 107 GLU A N 1
ATOM 844 C CA . GLU A 1 107 ? -4.866 -8.350 0.382 1.00 60.16 107 GLU A CA 1
ATOM 845 C C . GLU A 1 107 ? -4.256 -7.450 1.471 1.00 60.16 107 GLU A C 1
ATOM 847 O O . GLU A 1 107 ? -3.404 -6.626 1.153 1.00 60.16 107 GLU A O 1
ATOM 852 N N . ASN A 1 108 ? -4.608 -7.630 2.751 1.00 70.94 108 ASN A N 1
ATOM 853 C CA . ASN A 1 108 ? -4.142 -6.766 3.845 1.00 70.94 108 ASN A CA 1
ATOM 854 C C . ASN A 1 108 ? -3.018 -7.424 4.672 1.00 70.94 108 ASN A C 1
ATOM 856 O O . ASN A 1 108 ? -3.138 -7.632 5.879 1.00 70.94 108 ASN A O 1
ATOM 860 N N . TYR A 1 109 ? -1.902 -7.765 4.018 1.00 76.38 109 TYR A N 1
ATOM 861 C CA . TYR A 1 109 ? -0.733 -8.350 4.697 1.00 76.38 109 TYR A CA 1
ATOM 862 C C . TYR A 1 109 ? -0.092 -7.402 5.708 1.00 76.38 109 TYR A C 1
ATOM 864 O O . TYR A 1 109 ? 0.389 -7.872 6.734 1.00 76.38 109 TYR A O 1
ATOM 872 N N . ASP A 1 110 ? -0.154 -6.092 5.469 1.00 76.44 110 ASP A N 1
ATOM 873 C CA . ASP A 1 110 ? 0.323 -5.091 6.424 1.00 76.44 110 ASP A CA 1
ATOM 874 C C . ASP A 1 110 ? -0.441 -5.209 7.752 1.00 76.44 110 ASP A C 1
ATOM 876 O O . ASP A 1 110 ? 0.180 -5.247 8.808 1.00 76.44 110 ASP A O 1
ATOM 880 N N . LEU A 1 111 ? -1.765 -5.421 7.719 1.00 72.94 111 LEU A N 1
ATOM 881 C CA . LEU A 1 111 ? -2.561 -5.668 8.930 1.00 72.94 111 LEU A CA 1
ATOM 882 C C . LEU A 1 111 ? -2.175 -6.958 9.654 1.00 72.94 111 LEU A C 1
ATOM 884 O O . LEU A 1 111 ? -2.241 -7.021 10.878 1.00 72.94 111 LEU A O 1
ATOM 888 N N . ILE A 1 112 ? -1.799 -8.000 8.914 1.00 77.56 112 ILE A N 1
ATOM 889 C CA . ILE A 1 112 ? -1.370 -9.272 9.505 1.00 77.56 112 ILE A CA 1
ATOM 890 C C . ILE A 1 112 ? 0.006 -9.114 10.146 1.00 77.56 112 ILE A C 1
ATOM 892 O O . ILE A 1 112 ? 0.234 -9.641 11.229 1.00 77.56 112 ILE A O 1
ATOM 896 N N . LEU A 1 113 ? 0.924 -8.395 9.502 1.00 80.31 113 LEU A N 1
ATOM 897 C CA . LEU A 1 113 ? 2.235 -8.113 10.075 1.00 80.31 113 LEU A CA 1
ATOM 898 C C . LEU A 1 113 ? 2.097 -7.242 11.325 1.00 80.31 113 LEU A C 1
ATOM 900 O O . LEU A 1 113 ? 2.665 -7.595 12.349 1.00 80.31 113 LEU A O 1
ATOM 904 N N . GLU A 1 114 ? 1.273 -6.196 11.290 1.00 74.88 114 GLU A N 1
ATOM 905 C CA . GLU A 1 114 ? 0.938 -5.383 12.470 1.00 74.88 114 GLU A CA 1
ATOM 906 C C . GLU A 1 114 ? 0.296 -6.229 13.585 1.00 74.88 114 GLU A C 1
ATOM 908 O O . GLU A 1 114 ? 0.627 -6.078 14.759 1.00 74.88 114 GLU A O 1
ATOM 913 N N . TYR A 1 115 ? -0.572 -7.185 13.236 1.00 70.75 115 TYR A N 1
ATOM 914 C CA . TYR A 1 115 ? -1.126 -8.148 14.194 1.00 70.75 115 TYR A CA 1
ATOM 915 C C . TYR A 1 115 ? -0.053 -9.033 14.839 1.00 70.75 115 TYR A C 1
ATOM 917 O O . TYR A 1 115 ? -0.121 -9.307 16.033 1.00 70.75 115 TYR A O 1
ATOM 925 N N . LEU A 1 116 ? 0.922 -9.500 14.057 1.00 72.00 116 LEU A N 1
ATOM 926 C CA . LEU A 1 116 ? 1.984 -10.388 14.532 1.00 72.00 116 LEU A CA 1
ATOM 927 C C . LEU A 1 116 ? 3.082 -9.650 15.310 1.00 72.00 116 LEU A C 1
ATOM 929 O O . LEU A 1 116 ? 3.692 -10.255 16.189 1.00 72.00 116 LEU A O 1
ATOM 933 N N . MET A 1 117 ? 3.344 -8.382 14.980 1.00 68.81 117 MET A N 1
ATOM 934 C CA . MET A 1 117 ? 4.323 -7.527 15.665 1.00 68.81 117 MET A CA 1
ATOM 935 C C . MET A 1 117 ? 3.835 -7.030 17.029 1.00 68.81 117 MET A C 1
ATOM 937 O O . MET A 1 117 ? 4.663 -6.664 17.855 1.00 68.81 117 MET A O 1
ATOM 941 N N . ASP A 1 118 ? 2.525 -7.050 17.279 1.00 63.78 118 ASP A N 1
ATOM 942 C CA . ASP A 1 118 ? 1.919 -6.716 18.573 1.00 63.78 118 ASP A CA 1
ATOM 943 C C . ASP A 1 118 ? 1.164 -7.933 19.144 1.00 63.78 118 ASP A C 1
ATOM 945 O O . ASP A 1 118 ? -0.078 -7.986 19.109 1.00 63.78 118 ASP A O 1
ATOM 949 N N . PRO A 1 119 ? 1.896 -8.973 19.590 1.00 55.34 119 PRO A N 1
ATOM 950 C CA . PRO A 1 119 ? 1.283 -10.207 20.030 1.00 55.34 119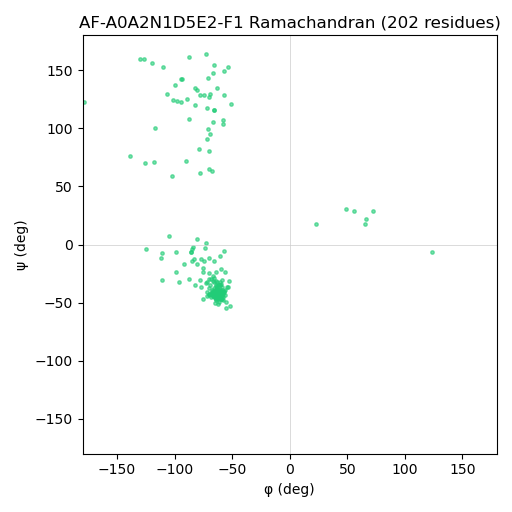 PRO A CA 1
ATOM 951 C C . PRO A 1 119 ? 0.695 -10.066 21.442 1.00 55.34 119 PRO A C 1
ATOM 953 O O . PRO A 1 119 ? 1.361 -9.711 22.410 1.00 55.34 119 PRO A O 1
ATOM 956 N N . GLU A 1 120 ? -0.576 -10.447 21.584 1.00 52.94 120 GLU A N 1
ATOM 957 C CA . GLU A 1 120 ? -1.371 -10.250 22.808 1.00 52.94 120 GLU A CA 1
ATOM 958 C C . GLU A 1 120 ? -0.840 -10.944 24.083 1.00 52.94 120 GLU A C 1
ATOM 960 O O . GLU A 1 120 ? -1.351 -10.689 25.175 1.00 52.94 120 GLU A O 1
ATOM 965 N N . TRP A 1 121 ? 0.163 -11.824 23.994 1.00 53.88 121 TRP A N 1
ATOM 966 C CA . TRP A 1 121 ? 0.752 -12.465 25.178 1.00 53.88 121 TRP A CA 1
ATOM 967 C C . TRP A 1 121 ? 1.649 -11.518 25.996 1.00 53.88 121 TRP A C 1
ATOM 969 O O . TRP A 1 121 ? 1.904 -11.802 27.164 1.00 53.88 121 TRP A O 1
ATOM 979 N N . GLU A 1 122 ? 2.038 -10.363 25.446 1.00 49.41 122 GLU A N 1
ATOM 980 C CA . GLU A 1 122 ? 2.747 -9.298 26.172 1.00 49.41 122 GLU A CA 1
ATOM 981 C C . GLU A 1 122 ? 1.821 -8.335 26.935 1.00 49.41 122 GLU A C 1
ATOM 983 O O . GLU A 1 122 ? 2.305 -7.499 27.692 1.00 49.41 122 GLU A O 1
ATOM 988 N N . ILE A 1 123 ? 0.489 -8.457 26.841 1.00 51.94 123 ILE A N 1
ATOM 989 C CA . ILE A 1 123 ? -0.457 -7.527 27.502 1.00 51.94 123 ILE A CA 1
ATOM 990 C C . ILE A 1 123 ? -0.284 -7.496 29.037 1.00 51.94 123 ILE A C 1
ATOM 992 O O . ILE A 1 123 ? -0.669 -6.521 29.687 1.00 51.94 123 ILE A O 1
ATOM 996 N N . GLN A 1 124 ? 0.321 -8.528 29.633 1.00 46.12 124 GLN A N 1
ATOM 997 C CA . GLN A 1 124 ? 0.564 -8.578 31.075 1.00 46.12 124 GLN A CA 1
ATOM 998 C C . GLN A 1 124 ? 1.891 -7.918 31.504 1.00 46.12 124 GLN A C 1
ATOM 1000 O O . GLN A 1 124 ? 1.944 -7.375 32.603 1.00 46.12 124 GLN A O 1
ATOM 1005 N N . THR A 1 125 ? 2.923 -7.908 30.653 1.00 44.56 125 THR A N 1
ATOM 1006 C CA . THR A 1 125 ? 4.247 -7.295 30.911 1.00 44.56 125 THR A CA 1
ATOM 1007 C C . THR A 1 125 ? 4.405 -5.905 30.284 1.00 44.56 125 THR A C 1
ATOM 1009 O O . THR A 1 125 ? 5.167 -5.085 30.786 1.00 44.56 125 THR A O 1
ATOM 1012 N N . ALA A 1 126 ? 3.648 -5.587 29.232 1.00 44.06 126 ALA A N 1
ATOM 1013 C CA . ALA A 1 126 ? 3.740 -4.325 28.498 1.00 44.06 126 ALA A CA 1
ATOM 1014 C C . ALA A 1 126 ? 2.909 -3.179 29.110 1.00 44.06 126 ALA A C 1
ATOM 1016 O O . ALA A 1 126 ? 3.041 -2.032 28.683 1.00 44.06 126 ALA A O 1
ATOM 1017 N N . LYS A 1 127 ? 2.092 -3.431 30.145 1.00 45.69 127 LYS A N 1
ATOM 1018 C CA . LYS A 1 127 ? 1.314 -2.374 30.829 1.00 45.69 127 LYS A CA 1
ATOM 1019 C C . LYS A 1 127 ? 2.171 -1.223 31.363 1.00 45.69 127 LYS A C 1
ATOM 1021 O O . LYS A 1 127 ? 1.656 -0.118 31.494 1.00 45.69 127 LYS A O 1
ATOM 1026 N N . GLU A 1 128 ? 3.453 -1.464 31.620 1.00 45.53 128 GLU A N 1
ATOM 1027 C CA . GLU A 1 128 ? 4.376 -0.455 32.148 1.00 45.53 128 GLU A CA 1
ATOM 1028 C C . GLU A 1 128 ? 5.129 0.323 31.050 1.00 45.53 128 GLU A C 1
ATOM 1030 O O . GLU A 1 128 ? 5.597 1.422 31.316 1.00 45.53 128 GLU A O 1
ATOM 1035 N N . HIS A 1 129 ? 5.173 -0.169 29.802 1.00 43.34 129 HIS A N 1
ATOM 1036 C CA . HIS A 1 129 ? 5.991 0.419 28.721 1.00 43.34 129 HIS A CA 1
ATOM 1037 C C . HIS A 1 129 ? 5.207 0.799 27.445 1.00 43.34 129 HIS A C 1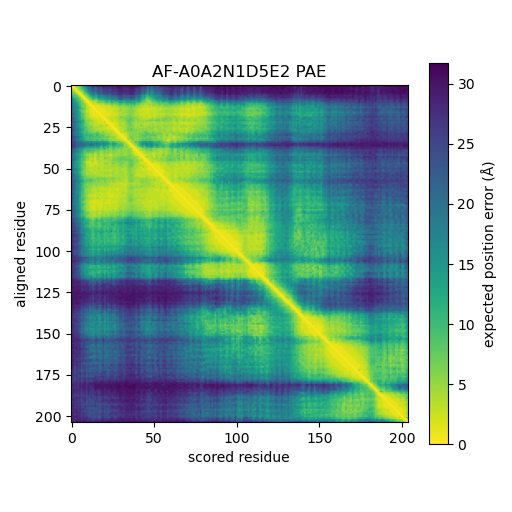
ATOM 1039 O O . HIS A 1 129 ? 5.762 1.408 26.530 1.00 43.34 129 HIS A O 1
ATOM 1045 N N . VAL A 1 130 ? 3.900 0.513 27.359 1.00 44.69 130 VAL A N 1
ATOM 1046 C CA . VAL A 1 130 ? 3.059 0.867 26.188 1.00 44.69 130 VAL A CA 1
ATOM 1047 C C . VAL A 1 130 ? 2.930 2.385 25.980 1.00 44.69 130 VAL A C 1
ATOM 1049 O O . VAL A 1 130 ? 2.720 2.837 24.857 1.00 44.69 130 VAL A O 1
ATOM 1052 N N . ALA A 1 131 ? 3.117 3.200 27.023 1.00 44.91 131 ALA A N 1
ATOM 1053 C CA . ALA A 1 131 ? 3.182 4.657 26.873 1.00 44.91 131 ALA A CA 1
ATOM 1054 C C . ALA A 1 131 ? 4.471 5.135 26.161 1.00 44.91 131 ALA A C 1
ATOM 1056 O O . ALA A 1 131 ? 4.470 6.209 25.550 1.00 44.91 131 ALA A O 1
ATOM 1057 N N . GLU A 1 132 ? 5.544 4.337 26.211 1.00 39.94 132 GLU A N 1
ATOM 1058 C CA . GLU A 1 132 ? 6.863 4.647 25.641 1.00 39.94 132 GLU A CA 1
ATOM 1059 C C . GLU A 1 132 ? 7.060 4.043 24.244 1.00 39.94 132 GLU A C 1
ATOM 1061 O O . GLU A 1 132 ? 7.669 4.673 23.377 1.00 39.94 132 GLU A O 1
ATOM 1066 N N . LEU A 1 133 ? 6.457 2.882 23.966 1.00 43.00 133 LEU A N 1
ATOM 1067 C CA . LEU A 1 133 ? 6.419 2.258 22.639 1.00 43.00 133 LEU A CA 1
ATOM 1068 C C . LEU A 1 133 ? 5.381 2.940 21.734 1.00 43.00 133 LEU A C 1
ATOM 1070 O O . LEU A 1 133 ? 4.433 2.329 21.243 1.00 43.00 133 LEU A O 1
ATOM 1074 N N . LYS A 1 134 ? 5.572 4.233 21.458 1.00 45.44 134 LYS A N 1
ATOM 1075 C CA . LYS A 1 134 ? 4.891 4.931 20.358 1.00 45.44 134 LYS A CA 1
ATOM 1076 C C . LYS A 1 134 ? 5.438 4.435 19.019 1.00 45.44 134 LYS A C 1
ATOM 1078 O O . LYS A 1 134 ? 6.059 5.204 18.289 1.00 45.44 134 LYS A O 1
ATOM 1083 N N . MET A 1 135 ? 5.235 3.161 18.684 1.00 46.56 135 MET A N 1
ATOM 1084 C CA . MET A 1 135 ? 5.474 2.705 17.319 1.00 46.56 135 MET A CA 1
ATOM 1085 C C . MET A 1 135 ? 4.450 3.403 16.413 1.00 46.56 135 MET A C 1
ATOM 1087 O O . MET A 1 135 ? 3.243 3.225 16.611 1.00 46.56 135 MET A O 1
ATOM 1091 N N . PRO A 1 136 ? 4.882 4.259 15.467 1.00 50.88 136 PRO A N 1
ATOM 1092 C CA . PRO A 1 136 ? 3.961 4.938 14.573 1.00 50.88 136 PRO A CA 1
ATOM 1093 C C . PRO A 1 136 ? 3.319 3.884 13.674 1.00 50.88 136 PRO A C 1
ATOM 1095 O O . PRO A 1 136 ? 3.966 3.355 12.775 1.00 50.88 136 PRO A O 1
ATOM 1098 N N . THR A 1 137 ? 2.057 3.542 13.930 1.00 59.94 137 THR A N 1
ATOM 1099 C CA . THR A 1 137 ? 1.347 2.576 13.091 1.00 59.94 137 THR A CA 1
ATOM 1100 C C . THR A 1 137 ? 1.072 3.218 11.736 1.00 59.94 137 THR A C 1
ATOM 1102 O O . THR A 1 137 ? 0.484 4.300 11.675 1.00 59.94 137 THR A O 1
ATOM 1105 N N . GLY A 1 138 ? 1.465 2.548 10.651 1.00 62.28 138 GLY A N 1
ATOM 1106 C CA . GLY A 1 138 ? 1.245 3.033 9.282 1.00 62.28 138 GLY A CA 1
ATOM 1107 C C . GLY A 1 138 ? -0.208 2.927 8.802 1.00 62.28 138 GLY A C 1
ATOM 1108 O O . GLY A 1 138 ? -0.515 3.344 7.689 1.00 62.28 138 GLY A O 1
ATOM 1109 N N . ILE A 1 139 ? -1.093 2.361 9.626 1.00 69.12 139 ILE A N 1
ATOM 1110 C CA . ILE A 1 139 ? -2.463 1.988 9.260 1.00 69.12 139 ILE A CA 1
ATOM 1111 C C . ILE A 1 139 ? -3.480 3.088 9.595 1.00 69.12 139 ILE A C 1
ATOM 1113 O O . ILE A 1 139 ? -3.393 3.756 10.633 1.00 69.12 139 ILE A O 1
ATOM 1117 N N . ASP A 1 140 ? -4.471 3.254 8.719 1.00 70.62 140 ASP A N 1
ATOM 1118 C CA . ASP A 1 140 ? -5.578 4.200 8.891 1.00 70.62 140 ASP A CA 1
ATOM 1119 C C . ASP A 1 140 ? -6.577 3.739 9.976 1.00 70.62 140 ASP A C 1
ATOM 1121 O O . ASP A 1 140 ? -6.599 2.581 10.393 1.00 70.62 140 ASP A O 1
ATOM 1125 N N . VAL A 1 141 ? -7.433 4.648 10.451 1.00 70.50 141 VAL A N 1
ATOM 1126 C CA . VAL A 1 141 ? -8.431 4.406 11.507 1.00 70.50 141 VAL A CA 1
ATOM 1127 C C . VAL A 1 141 ? -9.373 3.247 11.167 1.00 70.50 141 VAL A C 1
ATOM 1129 O O . VAL A 1 141 ? -9.703 2.451 12.048 1.00 70.50 141 VAL A O 1
ATOM 1132 N N . HIS A 1 142 ? -9.790 3.116 9.904 1.00 68.38 142 HIS A N 1
ATOM 1133 C CA . HIS A 1 142 ? -10.650 2.008 9.484 1.00 68.38 142 HIS A CA 1
ATOM 1134 C C . HIS A 1 142 ? -9.955 0.646 9.649 1.00 68.38 142 HIS A C 1
ATOM 1136 O O . HIS A 1 142 ? -10.529 -0.298 10.199 1.00 68.38 142 HIS A O 1
ATOM 1142 N N . ASP A 1 143 ? -8.689 0.575 9.244 1.00 64.75 143 ASP A N 1
ATOM 1143 C CA . ASP A 1 143 ? -7.857 -0.625 9.311 1.00 64.75 143 ASP A CA 1
ATOM 1144 C C . ASP A 1 143 ? -7.514 -0.996 10.764 1.00 64.75 143 ASP A C 1
ATOM 1146 O O . ASP A 1 143 ? -7.545 -2.175 11.128 1.00 64.75 143 ASP A O 1
ATOM 1150 N N . LYS A 1 144 ? -7.332 0.000 11.647 1.00 70.56 144 LYS A N 1
ATOM 1151 C CA . LYS A 1 144 ? -7.214 -0.216 13.105 1.00 70.56 144 LYS A CA 1
ATOM 1152 C C . LYS A 1 144 ? -8.433 -0.933 13.683 1.00 70.56 144 LYS A C 1
ATOM 1154 O O . LYS A 1 144 ? -8.282 -1.821 14.520 1.00 70.56 144 LYS A O 1
ATOM 1159 N N . GLY A 1 145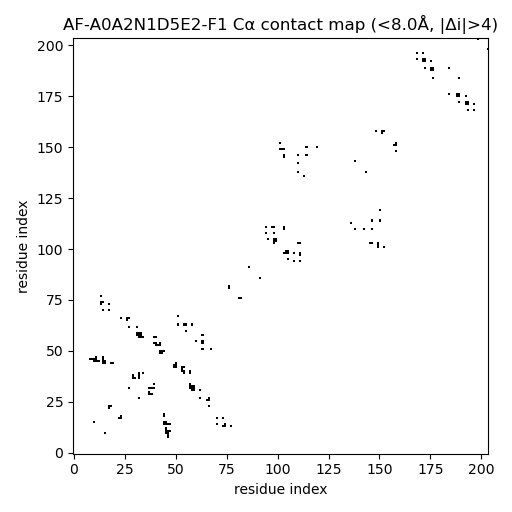 ? -9.637 -0.587 13.225 1.00 71.00 145 GLY A N 1
ATOM 1160 C CA . GLY A 1 145 ? -10.872 -1.255 13.644 1.00 71.00 145 GLY A CA 1
ATOM 1161 C C . GLY A 1 145 ? -10.920 -2.731 13.232 1.00 71.00 145 GLY A C 1
ATOM 1162 O O . GLY A 1 145 ? -11.332 -3.586 14.019 1.00 71.00 145 GLY A O 1
ATOM 1163 N N . GLN A 1 146 ? -10.450 -3.053 12.022 1.00 71.69 146 GLN A N 1
ATOM 1164 C CA . GLN A 1 146 ? -10.354 -4.438 11.549 1.00 71.69 146 GLN A CA 1
ATOM 1165 C C . GLN A 1 146 ? -9.321 -5.242 12.345 1.00 71.69 146 GLN A C 1
ATOM 1167 O O . GLN A 1 146 ? -9.608 -6.369 12.756 1.00 71.69 146 GLN A O 1
ATOM 1172 N N . LEU A 1 147 ? -8.160 -4.645 12.625 1.00 71.75 147 LEU A N 1
ATOM 1173 C CA . LEU A 1 147 ? -7.113 -5.251 13.445 1.00 71.75 147 LEU A CA 1
ATOM 1174 C C . LEU A 1 147 ? -7.613 -5.563 14.861 1.00 71.75 147 LEU A C 1
ATOM 1176 O O . LEU A 1 147 ? -7.437 -6.673 15.360 1.00 71.75 147 LEU A O 1
ATOM 1180 N N . LEU A 1 148 ? -8.295 -4.605 15.489 1.00 73.00 148 LEU A N 1
ATOM 1181 C CA . LEU A 1 148 ? -8.855 -4.758 16.830 1.00 73.00 148 LEU A CA 1
ATOM 1182 C C . LEU A 1 148 ? -9.915 -5.867 16.892 1.00 73.00 148 LEU A C 1
ATOM 1184 O O . LEU A 1 148 ? -9.954 -6.654 17.838 1.00 73.00 148 LEU A O 1
ATOM 1188 N N . ARG A 1 149 ? -10.745 -5.984 15.852 1.00 70.19 149 ARG A N 1
ATOM 1189 C CA . ARG A 1 149 ? -11.705 -7.084 15.716 1.00 70.19 149 ARG A CA 1
ATOM 1190 C C . ARG A 1 149 ? -11.013 -8.437 15.552 1.00 70.19 149 ARG A C 1
ATOM 1192 O O . ARG A 1 149 ? -11.483 -9.421 16.119 1.00 70.19 149 ARG A O 1
ATOM 1199 N N . ALA A 1 150 ? -9.936 -8.501 14.770 1.00 70.12 150 ALA A N 1
ATOM 1200 C CA . ALA A 1 150 ? -9.157 -9.724 14.590 1.00 70.12 150 ALA A CA 1
ATOM 1201 C C . ALA A 1 150 ? -8.514 -10.176 15.912 1.00 70.12 150 ALA A C 1
ATOM 1203 O O . ALA A 1 150 ? -8.627 -11.349 16.266 1.00 70.12 150 ALA A O 1
ATOM 1204 N N . LYS A 1 151 ? -7.947 -9.229 16.669 1.00 69.94 151 LYS A N 1
ATOM 1205 C CA . LYS A 1 151 ? -7.411 -9.409 18.028 1.00 69.94 151 LYS A CA 1
ATOM 1206 C C . LYS A 1 151 ? -8.442 -9.998 18.989 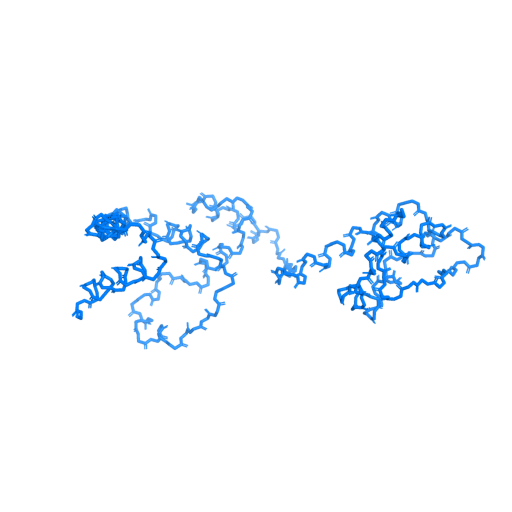1.00 69.94 151 LYS A C 1
ATOM 1208 O O . LYS A 1 151 ? -8.291 -11.100 19.509 1.00 69.94 151 LYS A O 1
ATOM 1213 N N . LEU A 1 152 ? -9.598 -9.352 19.091 1.00 70.25 152 LEU A N 1
ATOM 1214 C CA . LEU A 1 152 ? -10.643 -9.756 20.033 1.00 70.25 152 LEU A CA 1
ATOM 1215 C C . LEU A 1 152 ? -11.519 -10.923 19.565 1.00 70.25 152 LEU A C 1
ATOM 1217 O O . LEU A 1 152 ? -12.466 -11.301 20.257 1.00 70.25 152 LEU A O 1
ATOM 1221 N N . ARG A 1 153 ? -11.218 -11.537 18.417 1.00 65.69 153 ARG A N 1
ATOM 1222 C CA . ARG A 1 153 ? -12.053 -12.588 17.823 1.00 65.69 153 ARG A CA 1
ATOM 1223 C C . ARG A 1 153 ? -12.239 -13.806 18.725 1.00 65.69 153 ARG A C 1
ATOM 1225 O O . ARG A 1 153 ? -13.303 -14.420 18.702 1.00 65.69 153 ARG A O 1
ATOM 1232 N N . PHE A 1 154 ? -11.229 -14.154 19.513 1.00 61.81 154 PHE A N 1
ATOM 1233 C CA . PHE A 1 154 ? -11.295 -15.291 20.434 1.00 61.81 154 PHE A CA 1
ATOM 1234 C C . PHE A 1 154 ? -11.949 -14.938 21.781 1.00 61.81 154 PHE A C 1
ATOM 1236 O O . PHE A 1 154 ? -12.147 -15.815 22.616 1.00 61.81 154 PHE A O 1
ATOM 1243 N N . ARG A 1 155 ? -12.330 -13.669 21.988 1.00 67.44 155 ARG A N 1
ATOM 1244 C CA . ARG A 1 155 ? -12.979 -13.157 23.203 1.00 67.44 155 ARG A CA 1
ATOM 1245 C C . ARG A 1 155 ? -14.279 -12.444 22.837 1.00 67.44 155 ARG A C 1
ATOM 1247 O O . ARG A 1 155 ? -14.394 -11.222 22.929 1.00 67.44 155 ARG A O 1
ATOM 1254 N N . ALA A 1 156 ? -15.270 -13.228 22.412 1.00 65.00 156 ALA A N 1
ATOM 1255 C CA . ALA A 1 156 ? -16.551 -12.716 21.919 1.00 65.00 156 ALA A CA 1
ATOM 1256 C C . ALA A 1 156 ? -17.254 -11.771 22.914 1.00 65.00 156 ALA A C 1
ATOM 1258 O O . ALA A 1 156 ? -17.827 -10.769 22.494 1.00 65.00 156 ALA A O 1
ATOM 1259 N N . SER A 1 157 ? -17.152 -12.040 24.219 1.00 68.88 157 SER A N 1
ATOM 1260 C CA . SER A 1 157 ? -17.702 -11.182 25.276 1.00 68.88 157 SER A CA 1
ATOM 1261 C C . SER A 1 157 ? -17.001 -9.822 25.363 1.00 68.88 157 SER A C 1
ATOM 1263 O O . SER A 1 157 ? -17.666 -8.794 25.434 1.00 68.88 157 SER A O 1
ATOM 1265 N N . THR A 1 158 ? -15.666 -9.785 25.291 1.00 69.69 158 THR A N 1
ATOM 1266 C CA . THR A 1 158 ? -14.886 -8.535 25.275 1.00 69.69 158 THR A CA 1
ATOM 1267 C C . THR A 1 158 ? -15.181 -7.711 24.023 1.00 69.69 158 THR A C 1
ATOM 1269 O O . THR A 1 158 ? -15.313 -6.492 24.100 1.00 69.69 158 THR A O 1
ATOM 1272 N N . PHE A 1 159 ? -15.342 -8.373 22.875 1.00 71.56 159 PHE A N 1
ATOM 1273 C CA . PHE A 1 159 ? -15.722 -7.709 21.630 1.00 71.56 159 PHE A CA 1
ATOM 1274 C C . PHE A 1 159 ? -17.145 -7.128 21.691 1.00 71.56 159 PHE A C 1
ATOM 1276 O O . PHE A 1 159 ? -17.357 -5.984 21.295 1.00 71.56 159 PHE A O 1
ATOM 1283 N N . GLN A 1 160 ? -18.115 -7.871 22.235 1.00 70.50 160 GLN A N 1
ATOM 1284 C CA . GLN A 1 160 ? -19.476 -7.366 22.454 1.00 70.50 160 GLN A CA 1
ATOM 1285 C C . GLN A 1 160 ? -19.505 -6.184 23.428 1.00 70.50 160 GLN A C 1
ATOM 1287 O O . GLN A 1 160 ? -20.192 -5.199 23.169 1.00 70.50 160 GLN A O 1
ATOM 1292 N N . TYR A 1 161 ? -18.721 -6.245 24.505 1.00 74.12 161 TYR A N 1
ATOM 1293 C CA . TYR A 1 161 ? -18.599 -5.140 25.451 1.00 74.12 161 TYR A CA 1
ATOM 1294 C C . TYR A 1 161 ? -18.030 -3.882 24.782 1.00 74.12 161 TYR A C 1
ATOM 1296 O O . TYR A 1 161 ? -18.603 -2.803 24.902 1.00 74.12 161 TYR A O 1
ATOM 1304 N N . MET A 1 162 ? -16.973 -4.014 23.978 1.00 77.00 162 MET A N 1
ATOM 1305 C CA . MET A 1 162 ? -16.452 -2.895 23.188 1.00 77.00 162 MET A CA 1
ATOM 1306 C C . MET A 1 162 ? -17.505 -2.297 22.250 1.00 77.00 162 MET A C 1
ATOM 1308 O O . MET A 1 162 ? -17.628 -1.077 22.176 1.00 77.00 162 MET A O 1
ATOM 1312 N N . LEU A 1 163 ? -18.269 -3.129 21.537 1.00 78.00 163 LEU A N 1
ATOM 1313 C CA . LEU A 1 163 ? -19.337 -2.636 20.664 1.00 78.00 163 LEU A CA 1
ATOM 1314 C C . LEU A 1 163 ? -20.395 -1.863 21.455 1.00 78.00 163 LEU A C 1
ATOM 1316 O O . LEU A 1 163 ? -20.836 -0.818 20.986 1.00 78.00 163 LEU A O 1
ATOM 1320 N N . SER A 1 164 ? -20.742 -2.321 22.662 1.00 76.50 164 SER A N 1
ATOM 1321 C CA . SER A 1 164 ? -21.672 -1.593 23.531 1.00 76.50 164 SER A CA 1
ATOM 1322 C C . SER A 1 164 ? -21.132 -0.225 23.958 1.00 76.50 164 SER A C 1
ATOM 1324 O O . SER A 1 164 ? -21.883 0.745 23.940 1.00 76.50 164 SER A O 1
ATOM 1326 N N . LEU A 1 165 ? -19.826 -0.111 24.234 1.00 76.81 165 LEU A N 1
ATOM 1327 C CA . LEU A 1 165 ? -19.176 1.172 24.534 1.00 76.81 165 LEU A CA 1
ATOM 1328 C C . LEU A 1 165 ? -19.183 2.117 23.325 1.00 76.81 165 LEU A C 1
ATOM 1330 O O . LEU A 1 165 ? -19.451 3.305 23.469 1.00 76.81 165 LEU A O 1
ATOM 1334 N N . ILE A 1 166 ? -18.927 1.600 22.120 1.00 80.38 166 ILE A N 1
ATOM 1335 C CA . ILE A 1 166 ? -18.981 2.398 20.884 1.00 80.38 166 ILE A CA 1
ATOM 1336 C C . ILE A 1 166 ? -20.412 2.880 20.614 1.00 80.38 166 ILE A C 1
ATOM 1338 O O . ILE A 1 166 ? -20.621 4.027 20.215 1.00 80.38 166 ILE A O 1
ATOM 1342 N N . GLU A 1 167 ? -21.403 2.014 20.819 1.00 79.75 167 GLU A N 1
ATOM 1343 C CA . GLU A 1 167 ? -22.810 2.360 20.638 1.00 79.75 167 GLU A CA 1
ATOM 1344 C C . GLU A 1 167 ? -23.264 3.416 21.654 1.00 79.75 167 GLU A C 1
ATOM 1346 O O . GLU A 1 167 ? -23.992 4.341 21.288 1.00 79.75 167 GLU A O 1
ATOM 1351 N N . ASP A 1 168 ? -22.802 3.321 22.901 1.00 79.06 168 ASP A N 1
ATOM 1352 C CA . ASP A 1 168 ? -23.051 4.331 23.929 1.00 79.06 168 ASP A CA 1
ATOM 1353 C C . ASP A 1 168 ? -22.410 5.678 23.564 1.00 79.06 168 ASP A C 1
AT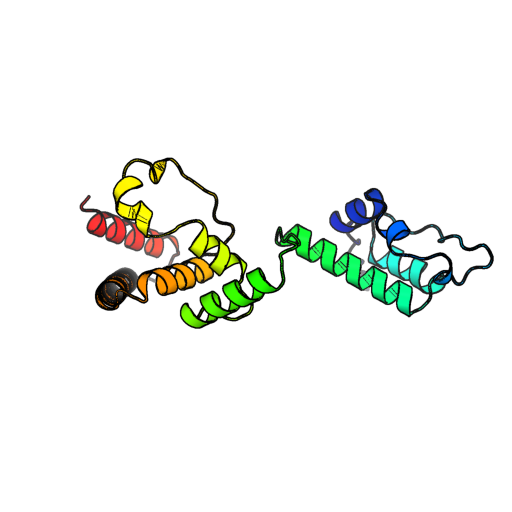OM 1355 O O . ASP A 1 168 ? -23.097 6.701 23.538 1.00 79.06 168 ASP A O 1
ATOM 1359 N N . ALA A 1 169 ? -21.143 5.678 23.134 1.00 75.19 169 ALA A N 1
ATOM 1360 C CA . ALA A 1 169 ? -20.457 6.875 22.643 1.00 75.19 169 ALA A CA 1
ATOM 1361 C C . ALA A 1 169 ? -21.215 7.543 21.481 1.00 75.19 169 ALA A C 1
ATOM 1363 O O . ALA A 1 169 ? -21.389 8.765 21.449 1.00 75.19 169 ALA A O 1
ATOM 1364 N N . PHE A 1 170 ? -21.718 6.744 20.535 1.00 79.56 170 PHE A N 1
ATOM 1365 C CA . PHE A 1 170 ? -22.521 7.241 19.419 1.00 79.56 170 PHE A CA 1
ATOM 1366 C C . PHE A 1 170 ? -23.857 7.835 19.886 1.00 79.56 170 PHE A C 1
ATOM 1368 O O . PHE A 1 170 ? -24.233 8.925 19.445 1.00 79.56 170 PHE A O 1
ATOM 1375 N N . LYS A 1 171 ? -24.571 7.154 20.793 1.00 77.69 171 LYS A N 1
ATOM 1376 C CA . LYS A 1 171 ? -25.830 7.648 21.375 1.00 77.69 171 LYS A CA 1
ATOM 1377 C C . LYS A 1 171 ? -25.615 8.965 22.113 1.00 77.69 171 LYS A C 1
ATOM 1379 O O . LYS A 1 171 ? -26.397 9.894 21.913 1.00 77.69 171 LYS A O 1
ATOM 1384 N N . MET A 1 172 ? -24.542 9.078 22.890 1.00 74.31 172 MET A N 1
ATOM 1385 C CA . MET A 1 172 ? -24.166 10.305 23.591 1.00 74.31 172 MET A CA 1
ATOM 1386 C C . MET A 1 172 ? -23.870 11.449 22.617 1.00 74.31 172 MET A C 1
ATOM 1388 O O . MET A 1 172 ? -24.432 12.536 22.762 1.00 74.31 172 MET A O 1
ATOM 1392 N N . GLY A 1 173 ? -23.090 11.197 21.561 1.00 69.44 173 GLY A N 1
ATOM 1393 C CA . GLY A 1 173 ? -22.843 12.187 20.508 1.00 69.44 173 GLY A CA 1
ATOM 1394 C C . GLY A 1 173 ? -24.122 12.622 19.778 1.00 69.44 173 GLY A C 1
ATOM 1395 O O . GLY A 1 173 ? -24.321 13.808 19.500 1.00 69.44 173 GLY A O 1
ATOM 1396 N N . PHE A 1 174 ? -25.039 11.687 19.512 1.00 73.75 174 PHE A N 1
ATOM 1397 C CA . PHE A 1 174 ? -26.339 11.983 18.906 1.00 73.75 174 PHE A CA 1
ATOM 1398 C C . PHE A 1 174 ? -27.242 12.817 19.829 1.00 73.75 174 PHE A C 1
ATOM 1400 O O . PHE A 1 174 ? -27.858 13.786 19.377 1.00 73.75 174 PHE A O 1
ATOM 1407 N N . LEU A 1 175 ? -27.311 12.479 21.120 1.00 72.56 175 LEU A N 1
ATOM 1408 C CA . LEU A 1 175 ? -28.086 13.221 22.118 1.00 72.56 175 LEU A CA 1
ATOM 1409 C C . LEU A 1 175 ? -27.533 14.633 22.330 1.00 72.56 175 LEU A C 1
ATOM 1411 O O . LEU A 1 175 ? -28.322 15.576 22.371 1.00 72.56 175 LEU A O 1
ATOM 1415 N N . ALA A 1 176 ? -26.209 14.804 22.353 1.00 68.25 176 ALA A N 1
ATOM 1416 C CA . ALA A 1 176 ? -25.568 16.119 22.388 1.00 68.25 176 ALA A CA 1
ATOM 1417 C C . ALA A 1 176 ? -25.958 16.973 21.166 1.00 68.25 176 ALA A C 1
ATOM 1419 O O . ALA A 1 176 ? -26.329 18.140 21.297 1.00 68.25 176 ALA A O 1
ATOM 1420 N N . CYS A 1 177 ? -25.998 16.367 19.973 1.00 65.56 177 CYS A N 1
ATOM 1421 C CA . CYS A 1 177 ? -26.475 17.038 18.761 1.00 65.56 177 CYS A CA 1
ATOM 1422 C C . CYS A 1 177 ? -27.971 17.399 18.809 1.00 65.56 177 CYS A C 1
ATOM 1424 O O . CYS A 1 177 ? -28.386 18.344 18.139 1.00 65.56 177 CYS A O 1
ATOM 1426 N N . LYS A 1 178 ? -28.788 16.639 19.551 1.00 66.38 178 LYS A N 1
ATOM 1427 C CA . LYS A 1 178 ? -30.232 16.877 19.709 1.00 66.38 178 LYS A CA 1
ATOM 1428 C C . LYS A 1 178 ? -30.534 17.944 20.767 1.00 66.38 178 LYS A C 1
ATOM 1430 O O . LYS A 1 178 ? -31.478 18.705 20.584 1.00 66.38 178 LYS A O 1
ATOM 1435 N N . ALA A 1 179 ? -29.741 18.013 21.837 1.00 64.69 179 ALA A N 1
ATOM 1436 C CA . ALA A 1 179 ? -29.879 19.001 22.910 1.00 64.69 179 ALA A CA 1
ATOM 1437 C C . ALA A 1 179 ? -29.576 20.435 22.435 1.00 64.69 179 ALA A C 1
ATOM 1439 O O . ALA A 1 179 ? -30.141 21.401 22.945 1.00 64.69 179 ALA A O 1
ATOM 1440 N N . MET A 1 180 ? -28.739 20.580 21.405 1.00 63.03 180 MET A N 1
ATOM 1441 C CA . MET A 1 180 ? -28.451 21.863 20.768 1.00 63.03 180 MET A CA 1
ATOM 1442 C C . MET A 1 180 ? -29.584 22.273 19.814 1.00 63.03 180 MET A C 1
ATOM 1444 O O . MET A 1 180 ? -29.524 22.082 18.598 1.00 63.03 180 MET A O 1
ATOM 1448 N N . HIS A 1 181 ? -30.640 22.863 20.375 1.00 54.31 181 HIS A N 1
ATOM 1449 C CA . HIS A 1 181 ? -31.756 23.479 19.650 1.00 54.31 181 HIS A CA 1
ATOM 1450 C C . HIS A 1 181 ? -31.332 24.749 18.874 1.00 54.31 181 HIS A C 1
ATOM 1452 O O . HIS A 1 181 ? -31.807 25.836 19.166 1.00 54.31 181 HIS A O 1
ATOM 1458 N N . ALA A 1 182 ? -30.446 24.655 17.878 1.00 51.19 182 ALA A N 1
ATOM 1459 C CA . ALA A 1 182 ? -30.277 25.676 16.830 1.00 51.19 182 ALA A CA 1
ATOM 1460 C C . ALA A 1 182 ? -29.198 25.258 15.824 1.00 51.19 182 ALA A C 1
ATOM 1462 O O . ALA A 1 182 ? -28.063 25.067 16.228 1.00 51.19 182 ALA A O 1
ATOM 1463 N N . LYS A 1 183 ? -29.550 25.179 14.528 1.00 53.53 183 LYS A N 1
ATOM 1464 C CA . LYS A 1 183 ? -28.775 25.409 13.272 1.00 53.53 183 LYS A CA 1
ATOM 1465 C C . LYS A 1 183 ? -27.220 25.315 13.217 1.00 53.53 183 LYS A C 1
ATOM 1467 O O . LYS A 1 183 ? -26.636 25.767 12.238 1.00 53.53 183 LYS A O 1
ATOM 1472 N N . LYS A 1 184 ? -26.523 24.698 14.168 1.00 53.94 184 LYS A N 1
ATOM 1473 C CA . LYS A 1 184 ? -25.068 24.508 14.205 1.00 53.94 184 LYS A CA 1
ATOM 1474 C C . LYS A 1 184 ? -24.760 23.099 14.706 1.00 53.94 184 LYS A C 1
ATOM 1476 O O . LYS A 1 184 ? -24.323 22.889 15.828 1.00 53.94 184 LYS A O 1
ATOM 1481 N N . ARG A 1 185 ? -24.955 22.116 13.824 1.00 54.38 185 ARG A N 1
ATOM 1482 C CA . ARG A 1 185 ? -24.198 20.858 13.887 1.00 54.38 185 ARG A CA 1
ATOM 1483 C C . ARG A 1 185 ? -22.755 21.183 13.492 1.00 54.38 185 ARG A C 1
ATOM 1485 O O . ARG A 1 185 ? -22.399 21.069 12.325 1.00 54.38 185 ARG A O 1
ATOM 1492 N N . THR A 1 186 ? -21.964 21.714 14.417 1.00 62.38 186 THR A N 1
ATOM 1493 C CA . THR A 1 186 ? -20.549 22.035 14.188 1.00 62.38 186 THR A CA 1
ATOM 1494 C C . THR A 1 186 ? -19.671 20.879 14.659 1.00 62.38 186 THR A C 1
ATOM 1496 O O . THR A 1 186 ? -19.946 20.264 15.687 1.00 62.38 186 THR A O 1
ATOM 1499 N N . SER A 1 187 ? -18.591 20.594 13.924 1.00 61.78 187 SER A N 1
ATOM 1500 C CA . SER A 1 187 ? -17.594 19.568 14.281 1.00 61.78 187 SER A CA 1
ATOM 1501 C C . SER A 1 187 ? -17.036 19.746 15.698 1.00 61.78 187 SER A C 1
ATOM 1503 O O . SER A 1 187 ? -16.763 18.762 16.374 1.00 61.78 187 SER A O 1
ATOM 1505 N N . ALA A 1 188 ? -16.947 20.991 16.174 1.00 65.06 188 ALA A N 1
ATOM 1506 C CA . ALA A 1 188 ? -16.516 21.329 17.528 1.00 65.06 188 ALA A CA 1
ATOM 1507 C C . ALA A 1 188 ? -17.406 20.719 18.628 1.00 65.06 188 ALA A C 1
ATOM 1509 O O . ALA A 1 188 ? -16.883 20.186 19.598 1.00 65.06 188 ALA A O 1
ATOM 1510 N N . ALA A 1 189 ? -18.730 20.723 18.454 1.00 63.25 189 ALA A N 1
ATOM 1511 C CA . ALA A 1 189 ? -19.656 20.190 19.457 1.00 63.25 189 ALA A CA 1
ATOM 1512 C C . ALA A 1 189 ? -19.629 18.656 19.526 1.00 63.25 189 ALA A C 1
ATOM 1514 O O . ALA A 1 189 ? -19.791 18.063 20.588 1.00 63.25 189 ALA A O 1
ATOM 1515 N N . ILE A 1 190 ? -19.396 18.008 18.380 1.00 65.12 190 ILE A N 1
ATOM 1516 C CA . ILE A 1 190 ? -19.184 16.558 18.311 1.00 65.12 190 ILE A CA 1
ATOM 1517 C C . ILE A 1 190 ? -17.892 16.193 19.050 1.00 65.12 190 ILE A C 1
ATOM 1519 O O . ILE A 1 190 ? -17.866 15.215 19.791 1.00 65.12 190 ILE A O 1
ATOM 1523 N N . GLN A 1 191 ? -16.841 16.997 18.875 1.00 68.81 191 GLN A N 1
ATOM 1524 C CA . GLN A 1 191 ? -15.556 16.789 19.535 1.00 68.81 191 GLN A CA 1
ATOM 1525 C C . GLN A 1 191 ? -15.656 16.964 21.057 1.00 68.81 191 GLN A C 1
ATOM 1527 O O . GLN A 1 191 ? -15.099 16.163 21.799 1.00 68.81 191 GLN A O 1
ATOM 1532 N N . GLU A 1 192 ? -16.385 17.980 21.520 1.00 70.94 192 GLU A N 1
ATOM 1533 C CA . GLU A 1 192 ? -16.594 18.257 22.945 1.00 70.94 192 GLU A CA 1
ATOM 1534 C C . GLU A 1 192 ? -17.369 17.126 23.636 1.00 70.94 192 GLU A C 1
ATOM 1536 O O . GLU A 1 192 ? -16.898 16.583 24.632 1.00 70.94 192 GLU A O 1
ATOM 1541 N N . ALA A 1 193 ? -18.477 16.672 23.042 1.00 68.25 193 ALA A N 1
ATOM 1542 C CA . ALA A 1 193 ? -19.246 15.538 23.560 1.00 68.25 193 ALA A CA 1
ATOM 1543 C C . ALA A 1 193 ? -18.455 14.215 23.534 1.00 68.25 193 ALA A C 1
ATOM 1545 O O . ALA A 1 193 ? -18.592 13.389 24.438 1.00 68.25 193 ALA A O 1
ATOM 1546 N N . ALA A 1 194 ? -17.618 14.004 22.512 1.00 68.69 194 ALA A N 1
ATOM 1547 C CA . ALA A 1 194 ? -16.740 12.839 22.446 1.00 68.69 194 ALA A CA 1
ATOM 1548 C C . ALA A 1 194 ? -15.673 12.872 23.551 1.00 68.69 194 ALA A C 1
ATOM 1550 O O . ALA A 1 194 ? -15.422 11.845 24.179 1.00 68.69 194 ALA A O 1
ATOM 1551 N N . ASN A 1 195 ? -15.079 14.038 23.815 1.00 72.44 195 ASN A N 1
ATOM 1552 C CA . ASN A 1 195 ? -14.097 14.210 24.884 1.00 72.44 195 ASN A CA 1
ATOM 1553 C C . ASN A 1 195 ? -14.728 13.986 26.267 1.00 72.44 195 ASN A C 1
ATOM 1555 O O . ASN A 1 195 ? -14.195 13.205 27.046 1.00 72.44 195 ASN A O 1
ATOM 1559 N N . GLU A 1 196 ? -15.900 14.568 26.537 1.00 74.38 196 GLU A N 1
ATOM 1560 C CA . GLU A 1 196 ? -16.600 14.406 27.820 1.00 74.38 196 GLU A CA 1
ATOM 1561 C C . GLU A 1 196 ? -16.973 12.937 28.094 1.00 74.38 196 GLU A C 1
ATOM 1563 O O . GLU A 1 196 ? -16.843 12.432 29.210 1.00 74.38 196 GLU A O 1
ATOM 1568 N N . HIS A 1 197 ? -17.407 12.214 27.060 1.00 70.25 197 HIS A N 1
ATOM 1569 C CA . HIS A 1 197 ? -17.681 10.785 27.170 1.00 70.25 197 HIS A CA 1
ATOM 1570 C C . HIS A 1 197 ? -16.402 9.964 27.411 1.00 70.25 197 HIS A C 1
ATOM 1572 O O . HIS A 1 197 ? -16.404 9.047 28.234 1.00 70.25 197 HIS A O 1
ATOM 1578 N N . LEU A 1 198 ? -15.301 10.301 26.730 1.00 68.81 198 LEU A N 1
ATOM 1579 C CA . LEU A 1 198 ? -14.007 9.652 26.946 1.00 68.81 198 LEU A CA 1
ATOM 1580 C C . LEU A 1 198 ? -13.478 9.874 28.365 1.00 68.81 198 LEU A C 1
ATOM 1582 O O . LEU A 1 198 ? -12.888 8.953 28.924 1.00 68.81 198 LEU A O 1
ATOM 1586 N N . ASP A 1 199 ? -13.690 11.050 28.948 1.00 72.19 199 ASP A N 1
ATOM 1587 C CA . ASP A 1 199 ? -13.254 11.349 30.314 1.00 72.19 199 ASP A CA 1
ATOM 1588 C C . ASP A 1 199 ? -14.064 10.548 31.344 1.00 72.19 199 ASP A C 1
ATOM 1590 O O . ASP A 1 199 ? -13.470 9.857 32.178 1.00 72.19 199 ASP A O 1
ATOM 1594 N N . ARG A 1 200 ? -15.392 10.444 31.170 1.00 70.69 200 ARG A N 1
ATOM 1595 C CA . ARG A 1 200 ? -16.224 9.539 31.990 1.00 70.69 200 ARG A CA 1
ATOM 1596 C C . ARG A 1 200 ? -15.785 8.079 31.902 1.00 70.69 200 ARG A C 1
ATOM 1598 O O . ARG A 1 200 ? -15.772 7.384 32.913 1.00 70.69 200 ARG A O 1
ATOM 1605 N N . LEU A 1 201 ? -15.430 7.600 30.707 1.00 65.00 201 LEU A N 1
ATOM 1606 C CA . LEU A 1 201 ? -14.954 6.225 30.515 1.00 65.00 201 LEU A CA 1
ATOM 1607 C C . LEU A 1 201 ? -13.580 5.974 31.150 1.00 65.00 201 LEU A C 1
ATOM 1609 O O . LEU A 1 201 ? -13.299 4.850 31.564 1.00 65.00 201 LEU A O 1
ATOM 1613 N N . LYS A 1 202 ? -12.727 6.999 31.230 1.00 66.06 202 LYS A N 1
ATOM 1614 C CA . LYS A 1 202 ? -11.431 6.934 31.924 1.00 66.06 202 LYS A CA 1
ATOM 1615 C C . LYS A 1 202 ? -11.567 7.029 33.447 1.00 66.06 202 LYS A C 1
ATOM 1617 O O . LYS A 1 202 ? -10.593 6.746 34.138 1.00 66.06 202 LYS A O 1
ATOM 1622 N N . GLY A 1 203 ? -12.743 7.400 33.958 1.00 48.22 203 GLY A N 1
ATOM 1623 C CA . GLY A 1 203 ? -12.972 7.637 35.382 1.00 48.22 203 GLY A CA 1
ATOM 1624 C C . GLY A 1 203 ? -12.328 8.928 35.898 1.00 48.22 203 GLY A C 1
ATOM 1625 O O . GLY A 1 203 ? -11.941 8.964 37.065 1.00 48.22 203 GLY A O 1
ATOM 1626 N N . LEU A 1 204 ? -12.178 9.940 35.032 1.00 40.66 204 LEU A N 1
ATOM 1627 C CA . LEU A 1 204 ? -11.729 11.296 35.375 1.00 40.66 204 LEU A CA 1
ATOM 1628 C C . LEU A 1 204 ? -12.919 12.256 35.483 1.00 40.66 204 LEU A C 1
ATOM 1630 O O . LEU A 1 204 ? -13.858 12.122 34.664 1.00 40.66 204 LEU A O 1
#

Sequence (204 aa):
MAKSTSKEAQPDQHWVRFVTDGLVEKYIKIDDILSDGGAIPPYSGQFPKQAMKTLKSALTPDAHRRLSGRFRKYKYSAKHNTTTLTIKDETLQRLKAIADKARLGNENYDLILEYLMDPEWEIQTAKEHVAELKMPTGIDVHDKGQLLRAKLRFRASTFQYMLSLIEDAFKMGFLACKAMHAKKRTSAAIQEAANEHLDRLKGL

Mean predicted aligned error: 15.73 Å

Radius of gyration: 26.44 Å; Cα contacts (8 Å, |Δi|>4): 119; chains: 1; bounding box: 54×58×71 Å

pLDDT: mean 71.54, std 13.47, range [36.03, 90.56]